Protein AF-A0AAP0P7E2-F1 (afdb_monomer_lite)

Organism: NCBI:txid461633

Radius of gyration: 32.93 Å; chains: 1; bounding box: 56×90×97 Å

Secondary structure (DSSP, 8-state):
---------SHHHHHHHHHHHHHHHHHHHHHHHHHHHHHHHHHTSS------------------------SHHHHHHHHHHHHHHHHHHHHHHT----B--SS-HHHHHHHHHHHHHHHHHTT--TTTHHHHHHTTB-HHHHHHHHHHHHHH---SSHHHHHHHHHHHHS-HHHHHHHHHHHHT----TT--HHHHHHHHHHHHGGGTT-TTS--SSHHHHHHTT-------

pLDDT: mean 76.7, std 20.67, range [28.36, 97.81]

Sequence (232 aa):
MADQPDSSGGGTKDAHQRLDEMSQLVSLHGQQLEEILRLLRAQTVLVGPVVTEEVRVQTEVVPPTPIDDMSSTHIDTSIRATAEARQAREFMRHHPEKFHGGTDLEAAEKFMRSHEKIHDVLATPAHMQPSISSALLFGEADIWWRTTVASKGKPKDWAEFKERFERKYIPPTVRNLKRTEFQNIRQRSDESMMRYMDRYLRLMEYAGGAANSTPTDRRIILCMGYSTRLVR

Structure (mmCIF, N/CA/C/O backbone):
data_AF-A0AAP0P7E2-F1
#
_entry.id   AF-A0AAP0P7E2-F1
#
loop_
_atom_site.group_PDB
_atom_site.id
_atom_site.type_symbol
_atom_site.label_atom_id
_atom_site.label_alt_id
_atom_site.label_comp_id
_atom_site.label_asym_id
_atom_site.label_entity_id
_atom_site.label_seq_id
_atom_site.pdbx_PDB_ins_code
_atom_site.Cartn_x
_atom_site.Cartn_y
_atom_site.Cartn_z
_atom_site.occupancy
_atom_site.B_iso_or_equiv
_atom_site.auth_seq_id
_atom_site.auth_comp_id
_atom_site.auth_asym_id
_atom_site.auth_atom_id
_atom_site.pdbx_PDB_model_num
ATOM 1 N N . MET A 1 1 ? -34.187 -61.616 31.757 1.00 49.50 1 MET A N 1
ATOM 2 C CA . MET A 1 1 ? -33.522 -62.721 31.041 1.00 49.50 1 MET A CA 1
ATOM 3 C C . MET A 1 1 ? -34.082 -62.717 29.632 1.00 49.50 1 MET A C 1
ATOM 5 O O . MET A 1 1 ? -35.302 -62.714 29.530 1.00 49.50 1 MET A O 1
ATOM 9 N N . ALA A 1 2 ? -33.187 -62.675 28.636 1.00 43.47 2 ALA A N 1
ATOM 10 C CA . ALA A 1 2 ? -33.419 -62.643 27.183 1.00 43.47 2 ALA A CA 1
ATOM 11 C C . ALA A 1 2 ? -34.038 -61.346 26.615 1.00 43.47 2 ALA A C 1
ATOM 13 O O . ALA A 1 2 ? -34.942 -60.781 27.217 1.00 43.47 2 ALA A O 1
ATOM 14 N N . ASP A 1 3 ? -33.682 -60.834 25.440 1.00 44.22 3 ASP A N 1
ATOM 15 C CA . ASP A 1 3 ? -32.487 -60.874 24.576 1.00 44.22 3 ASP A CA 1
ATOM 16 C C . ASP A 1 3 ? -32.837 -59.864 23.456 1.00 44.22 3 ASP A C 1
ATOM 18 O O . ASP A 1 3 ? -33.958 -59.912 22.942 1.00 44.22 3 ASP A O 1
ATOM 22 N N . GLN A 1 4 ? -31.962 -58.924 23.094 1.00 49.00 4 GLN A N 1
ATOM 23 C CA . GLN A 1 4 ? -32.115 -58.143 21.855 1.00 49.00 4 GLN A CA 1
ATOM 24 C C . GLN A 1 4 ? -31.001 -58.578 20.903 1.00 49.00 4 GLN A C 1
ATOM 26 O O . GLN A 1 4 ? -29.841 -58.506 21.306 1.00 49.00 4 GLN A O 1
ATOM 31 N N . PRO A 1 5 ? -31.296 -58.999 19.658 1.00 54.16 5 PRO A N 1
ATOM 32 C CA . PRO A 1 5 ? -30.242 -59.301 18.710 1.00 54.16 5 PRO A CA 1
ATOM 33 C C . PRO A 1 5 ? -29.676 -58.016 18.099 1.00 54.16 5 PRO A C 1
ATOM 35 O O . PRO A 1 5 ? -30.406 -57.126 17.653 1.00 54.16 5 PRO A O 1
ATOM 38 N N . ASP A 1 6 ? -28.347 -57.979 18.071 1.00 46.97 6 ASP A N 1
ATOM 39 C CA . ASP A 1 6 ? -27.494 -57.030 17.370 1.00 46.97 6 ASP A CA 1
ATOM 40 C C . ASP A 1 6 ? -27.903 -56.833 15.904 1.00 46.97 6 ASP A C 1
ATOM 42 O O . ASP A 1 6 ? -27.901 -57.764 15.097 1.00 46.97 6 ASP A O 1
ATOM 46 N N . SER A 1 7 ? -28.132 -55.575 15.526 1.00 52.91 7 SER A N 1
ATOM 47 C CA . SER A 1 7 ? -28.099 -55.116 14.136 1.00 52.91 7 SER A CA 1
ATOM 48 C C . SER A 1 7 ? -26.776 -54.386 13.887 1.00 52.91 7 SER A C 1
ATOM 50 O O . SER A 1 7 ? -26.742 -53.167 13.724 1.00 52.91 7 SER A O 1
ATOM 52 N N . SER A 1 8 ? -25.670 -55.134 13.867 1.00 53.56 8 SER A N 1
ATOM 53 C CA . SER A 1 8 ? -24.332 -54.623 13.540 1.00 53.56 8 SER A CA 1
ATOM 54 C C . SER A 1 8 ? -23.735 -55.416 12.374 1.00 53.56 8 SER A C 1
ATOM 56 O O . SER A 1 8 ? -22.933 -56.327 12.547 1.00 53.56 8 SER A O 1
ATOM 58 N N . GLY A 1 9 ? -24.189 -55.111 11.155 1.00 50.94 9 GLY A N 1
ATOM 59 C CA . GLY A 1 9 ? -23.686 -55.742 9.924 1.00 50.94 9 GLY A CA 1
ATOM 60 C C . GLY A 1 9 ? -23.560 -54.810 8.713 1.00 50.94 9 GLY A C 1
ATOM 61 O O . GLY A 1 9 ? -23.104 -55.245 7.659 1.00 50.94 9 GLY A O 1
ATOM 62 N N . GLY A 1 10 ? -23.951 -53.535 8.837 1.00 48.44 10 GLY A N 1
ATOM 63 C CA . GLY A 1 10 ? -23.989 -52.586 7.714 1.00 48.44 10 GLY A CA 1
ATOM 64 C C . GLY A 1 10 ? -22.741 -51.712 7.535 1.00 48.44 10 GLY A C 1
ATOM 65 O O . GLY A 1 10 ? -22.501 -51.227 6.438 1.00 48.44 10 GLY A O 1
ATOM 66 N N . GLY A 1 11 ? -21.925 -51.515 8.577 1.00 53.12 11 GLY A N 1
ATOM 67 C CA . GLY A 1 11 ? -20.868 -50.490 8.560 1.00 53.12 11 GLY A CA 1
ATOM 68 C C . GLY A 1 11 ? -19.573 -50.872 7.832 1.00 53.12 11 GLY A C 1
ATOM 69 O O . GLY A 1 11 ? -18.845 -50.000 7.368 1.00 53.12 11 GLY A O 1
ATOM 70 N N . THR A 1 12 ? -19.260 -52.164 7.713 1.00 56.34 12 THR A N 1
ATOM 71 C CA . THR A 1 12 ? -17.968 -52.613 7.164 1.00 56.34 12 THR A CA 1
ATOM 72 C C . THR A 1 12 ? -17.964 -52.683 5.640 1.00 56.34 12 THR A C 1
ATOM 74 O O . THR A 1 12 ? -16.975 -52.281 5.030 1.00 56.34 12 THR A O 1
ATOM 77 N N . LYS A 1 13 ? -19.066 -53.118 5.012 1.00 57.03 13 LYS A N 1
ATOM 78 C CA . LYS A 1 13 ? -19.212 -53.144 3.543 1.00 57.03 13 LYS A CA 1
ATOM 79 C C . LYS A 1 13 ? -19.136 -51.744 2.937 1.00 57.03 13 LYS A C 1
ATOM 81 O O . LYS A 1 13 ? -18.473 -51.554 1.925 1.00 57.03 13 LYS A O 1
ATOM 86 N N . ASP A 1 14 ? -19.732 -50.776 3.621 1.00 67.38 14 ASP A N 1
ATOM 87 C CA . ASP A 1 14 ? -19.759 -49.375 3.207 1.00 67.38 14 ASP A CA 1
ATOM 88 C C . ASP A 1 14 ? -18.354 -48.747 3.234 1.00 67.38 14 ASP A C 1
ATOM 90 O O . ASP A 1 14 ? -17.955 -48.026 2.325 1.00 67.38 14 ASP A O 1
ATOM 94 N N . ALA A 1 15 ? -17.539 -49.090 4.238 1.00 67.81 15 ALA A N 1
ATOM 95 C CA . ALA A 1 15 ? -16.155 -48.625 4.321 1.00 67.81 15 ALA A CA 1
ATOM 96 C C . ALA A 1 15 ? -15.250 -49.228 3.230 1.00 67.81 15 ALA A C 1
ATOM 98 O O . ALA A 1 15 ? -14.399 -48.521 2.694 1.00 67.81 15 ALA A O 1
ATOM 99 N N . HIS A 1 16 ? -15.438 -50.508 2.888 1.00 75.06 16 HIS A N 1
ATOM 100 C CA . HIS A 1 16 ? -14.657 -51.167 1.832 1.00 75.06 16 HIS A CA 1
ATOM 101 C C . HIS A 1 16 ? -15.004 -50.591 0.460 1.00 75.06 16 HIS A C 1
ATOM 103 O O . HIS A 1 16 ? -14.108 -50.254 -0.308 1.00 75.06 16 HIS A O 1
ATOM 109 N N . GLN A 1 17 ? -16.294 -50.367 0.205 1.00 79.81 17 GLN A N 1
ATOM 110 C CA . GLN A 1 17 ? -16.754 -49.745 -1.029 1.00 79.81 17 GLN A CA 1
ATOM 111 C C . GLN A 1 17 ? -16.210 -48.319 -1.198 1.00 79.81 17 GLN A C 1
ATOM 113 O O . GLN A 1 17 ? -15.732 -47.962 -2.271 1.00 79.81 17 GLN A O 1
ATOM 118 N N . ARG A 1 18 ? -16.170 -47.529 -0.120 1.00 77.44 18 ARG A N 1
ATOM 119 C CA . ARG A 1 18 ? -15.569 -46.185 -0.143 1.00 77.44 18 ARG A CA 1
ATOM 120 C C . ARG A 1 18 ? -14.060 -46.209 -0.393 1.00 77.44 18 ARG A C 1
ATOM 122 O O . ARG A 1 18 ? -13.538 -45.302 -1.036 1.00 77.44 18 ARG A O 1
ATOM 129 N N . LEU A 1 19 ? -13.351 -47.225 0.104 1.00 77.50 19 LEU A N 1
ATOM 130 C CA . LEU A 1 19 ? -11.918 -47.386 -0.148 1.00 77.50 19 LEU A CA 1
ATOM 131 C C . LEU A 1 19 ? -11.646 -47.763 -1.614 1.00 77.50 19 LEU A C 1
ATOM 133 O O . LEU A 1 19 ? -10.714 -47.228 -2.217 1.00 77.50 19 LEU A O 1
ATOM 137 N N . ASP A 1 20 ? -12.489 -48.618 -2.196 1.00 87.06 20 ASP A N 1
ATOM 138 C CA . ASP A 1 20 ? -12.426 -48.984 -3.614 1.00 87.06 20 ASP A CA 1
ATOM 139 C C . ASP A 1 20 ? -12.732 -47.783 -4.520 1.00 87.06 20 ASP A C 1
ATOM 141 O O . ASP A 1 20 ? -12.008 -47.544 -5.486 1.00 87.06 20 ASP A O 1
ATOM 145 N N . GLU A 1 21 ? -13.728 -46.962 -4.176 1.00 84.12 21 GLU A N 1
ATOM 146 C CA . GLU A 1 21 ? -14.032 -45.711 -4.887 1.00 84.12 21 GLU A CA 1
ATOM 147 C C . GLU A 1 21 ? -12.871 -44.707 -4.815 1.00 84.12 21 GLU A C 1
ATOM 149 O O . GLU A 1 21 ? -12.503 -44.097 -5.822 1.00 84.12 21 GLU A O 1
ATOM 154 N N . MET A 1 22 ? -12.234 -44.562 -3.647 1.00 76.62 22 MET A N 1
ATOM 155 C CA . MET A 1 22 ? -11.044 -43.717 -3.495 1.0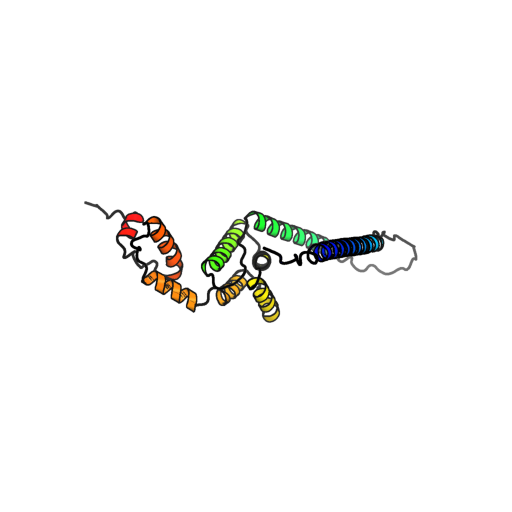0 76.62 22 MET A CA 1
ATOM 156 C C . MET A 1 22 ? -9.859 -44.247 -4.309 1.00 76.62 22 MET A C 1
ATOM 158 O O . MET A 1 22 ? -9.149 -43.462 -4.936 1.00 76.62 22 MET A O 1
ATOM 162 N N . SER A 1 23 ? -9.659 -45.565 -4.344 1.00 83.12 23 SER A N 1
ATOM 163 C CA . SER A 1 23 ? -8.617 -46.209 -5.150 1.00 83.12 23 SER A CA 1
ATOM 164 C C . SER A 1 23 ? -8.845 -45.987 -6.650 1.00 83.12 23 SER A C 1
ATOM 166 O O . SER A 1 23 ? -7.922 -45.602 -7.373 1.00 83.12 23 SER A O 1
ATOM 168 N N . GLN A 1 24 ? -10.094 -46.122 -7.113 1.00 87.06 24 GLN A N 1
ATOM 169 C CA . GLN A 1 24 ? -10.484 -45.831 -8.495 1.00 87.06 24 GLN A CA 1
ATOM 170 C C . GLN A 1 24 ? -10.264 -44.356 -8.853 1.00 87.06 24 GLN A C 1
ATOM 172 O O . GLN A 1 24 ? -9.723 -44.063 -9.919 1.00 87.06 24 GLN A O 1
ATOM 177 N N . LEU A 1 25 ? -10.605 -43.425 -7.956 1.00 86.12 25 LEU A N 1
ATOM 178 C CA . LEU A 1 25 ? -10.371 -41.992 -8.156 1.00 86.12 25 LEU A CA 1
ATOM 179 C C . LEU A 1 25 ? -8.882 -41.648 -8.232 1.00 86.12 25 LEU A C 1
ATOM 181 O O . LEU A 1 25 ? -8.484 -40.880 -9.105 1.00 86.12 25 LEU A O 1
ATOM 185 N N . VAL A 1 26 ? -8.053 -42.219 -7.356 1.00 85.88 26 VAL A N 1
ATOM 186 C CA . VAL A 1 26 ? -6.598 -42.001 -7.377 1.00 85.88 26 VAL A CA 1
ATOM 187 C C . VAL A 1 26 ? -5.985 -42.571 -8.657 1.00 85.88 26 VAL A C 1
ATOM 189 O O . VAL A 1 26 ? -5.146 -41.918 -9.276 1.00 85.88 26 VAL A O 1
ATOM 192 N N . SER A 1 27 ? -6.440 -43.747 -9.097 1.00 85.94 27 SER A N 1
ATOM 193 C CA . SER A 1 27 ? -5.999 -44.352 -10.357 1.00 85.94 27 SER A CA 1
ATOM 194 C C . SER A 1 27 ? -6.385 -43.493 -11.566 1.00 85.94 27 SER A C 1
ATOM 196 O O . SER A 1 27 ? -5.537 -43.212 -12.414 1.00 85.94 27 SER A O 1
ATOM 198 N N . LEU A 1 28 ? -7.623 -42.990 -11.600 1.00 90.94 28 LEU A N 1
ATOM 199 C CA . LEU A 1 28 ? -8.107 -42.098 -12.652 1.00 90.94 28 LEU A CA 1
ATOM 200 C C . LEU A 1 28 ? -7.305 -40.792 -12.695 1.00 90.94 28 LEU A C 1
ATOM 202 O O . LEU A 1 28 ? -6.885 -40.360 -13.767 1.00 90.94 28 LEU A O 1
ATOM 206 N N . HIS A 1 29 ? -7.042 -40.188 -11.535 1.00 86.38 29 HIS A N 1
ATOM 207 C CA . HIS A 1 29 ? -6.240 -38.967 -11.455 1.00 86.38 29 HIS A CA 1
ATOM 208 C C . HIS A 1 29 ? -4.797 -39.206 -11.920 1.00 86.38 29 HIS A C 1
ATOM 210 O O . HIS A 1 29 ? -4.223 -38.366 -12.613 1.00 86.38 29 HIS A O 1
ATOM 216 N N . GLY A 1 30 ? -4.224 -40.369 -11.592 1.00 86.56 30 GLY A N 1
ATOM 217 C CA . GLY A 1 30 ? -2.915 -40.789 -12.091 1.00 86.56 30 GLY A CA 1
ATOM 218 C C . GLY A 1 30 ? -2.887 -40.927 -13.616 1.00 86.56 30 GLY A C 1
ATOM 219 O O . GLY A 1 30 ? -1.972 -40.422 -14.261 1.00 86.56 30 GLY A O 1
ATOM 220 N N . GLN A 1 31 ? -3.923 -41.531 -14.208 1.00 89.56 31 GLN A N 1
ATOM 221 C CA . GLN A 1 31 ? -4.059 -41.647 -15.664 1.00 89.56 31 GLN A CA 1
ATOM 222 C C . GLN A 1 31 ? -4.216 -40.282 -16.348 1.00 89.56 31 GLN A C 1
ATOM 224 O O . GLN A 1 31 ? -3.609 -40.047 -17.392 1.00 89.56 31 GLN A O 1
ATOM 229 N N . GLN A 1 32 ? -4.977 -39.358 -15.752 1.00 86.12 32 GLN A N 1
ATOM 230 C CA . GLN A 1 32 ? -5.108 -37.992 -16.269 1.00 86.12 32 GLN A CA 1
ATOM 231 C C . GLN A 1 32 ? -3.774 -37.235 -16.246 1.00 86.12 32 GLN A C 1
ATOM 233 O O . GLN A 1 32 ? -3.466 -36.504 -17.188 1.00 86.12 32 GLN A O 1
ATOM 238 N N . LEU A 1 33 ? -2.962 -37.426 -15.201 1.00 82.75 33 LEU A N 1
ATOM 239 C CA . LEU A 1 33 ? -1.647 -36.798 -15.089 1.00 82.75 33 LEU A CA 1
ATOM 240 C C . LEU A 1 33 ? -0.674 -37.318 -16.157 1.00 82.75 33 LEU A C 1
ATOM 242 O O . LEU A 1 33 ? 0.011 -36.521 -16.799 1.00 82.75 33 LEU A O 1
ATOM 246 N N . GLU A 1 34 ? -0.636 -38.635 -16.377 1.00 87.44 34 GLU A N 1
ATOM 247 C CA . GLU A 1 34 ? 0.209 -39.241 -17.414 1.00 87.44 34 GLU A CA 1
ATOM 248 C C . GLU A 1 34 ? -0.189 -38.776 -18.820 1.00 87.44 34 GLU A C 1
ATOM 250 O O . GLU A 1 34 ? 0.683 -38.528 -19.652 1.00 87.44 34 GLU A O 1
ATOM 255 N N . GLU A 1 35 ? -1.481 -38.557 -19.080 1.00 87.75 35 GLU A N 1
ATOM 256 C CA . GLU A 1 35 ? -1.937 -38.054 -20.378 1.00 87.75 35 GLU A CA 1
ATOM 257 C C . GLU A 1 35 ? -1.573 -36.579 -20.595 1.00 87.75 35 GLU A C 1
ATOM 259 O O . GLU A 1 35 ? -1.099 -36.203 -21.669 1.00 87.75 35 GLU A O 1
ATOM 264 N N . ILE A 1 36 ? -1.684 -35.740 -19.559 1.00 83.62 36 ILE A N 1
ATOM 265 C CA . ILE A 1 36 ? -1.198 -34.352 -19.612 1.00 83.62 36 ILE A CA 1
ATOM 266 C C . ILE A 1 36 ? 0.312 -34.329 -19.882 1.00 83.62 36 ILE A C 1
ATOM 268 O O . ILE A 1 36 ? 0.785 -33.583 -20.743 1.00 83.62 36 ILE A O 1
ATOM 272 N N . LEU A 1 37 ? 1.081 -35.171 -19.188 1.00 81.25 37 LEU A N 1
ATOM 273 C CA . LEU A 1 37 ? 2.527 -35.265 -19.385 1.00 81.25 37 LEU A CA 1
ATOM 274 C C . LEU A 1 37 ? 2.885 -35.815 -20.774 1.00 81.25 37 LEU A C 1
ATOM 276 O O . LEU A 1 37 ? 3.852 -35.349 -21.383 1.00 81.25 37 LEU A O 1
ATOM 280 N N . ARG A 1 38 ? 2.100 -36.753 -21.317 1.00 89.00 38 ARG A N 1
ATOM 281 C CA . ARG A 1 38 ? 2.240 -37.252 -22.692 1.00 89.00 38 ARG A CA 1
ATOM 282 C C . ARG A 1 38 ? 2.012 -36.142 -23.718 1.00 89.00 38 ARG A C 1
ATOM 284 O O . ARG A 1 38 ? 2.820 -36.003 -24.637 1.00 89.00 38 ARG A O 1
ATOM 291 N N . LEU A 1 39 ? 0.962 -35.338 -23.552 1.00 83.44 39 LEU A N 1
ATOM 292 C CA . LEU A 1 39 ? 0.656 -34.208 -24.436 1.00 83.44 39 LEU A CA 1
ATOM 293 C C . LEU A 1 39 ? 1.764 -33.146 -24.401 1.00 83.44 39 LEU A C 1
ATOM 295 O O . LEU A 1 39 ? 2.202 -32.681 -25.454 1.00 83.44 39 LEU A O 1
ATOM 299 N N . LEU A 1 40 ? 2.295 -32.830 -23.216 1.00 74.00 40 LEU A N 1
ATOM 300 C CA . LEU A 1 40 ? 3.424 -31.904 -23.073 1.00 74.00 40 LEU A CA 1
ATOM 301 C C . LEU A 1 40 ? 4.695 -32.428 -23.765 1.00 74.00 40 LEU A C 1
ATOM 303 O O . LEU A 1 40 ? 5.383 -31.678 -24.462 1.00 74.00 40 LEU A O 1
ATOM 307 N N . ARG A 1 41 ? 4.986 -33.731 -23.647 1.00 77.25 41 ARG A N 1
ATOM 308 C CA . ARG A 1 41 ? 6.115 -34.364 -24.353 1.00 77.25 41 ARG A CA 1
ATOM 309 C C . ARG A 1 41 ? 5.935 -34.330 -25.874 1.00 77.25 41 ARG A C 1
ATOM 311 O O . ARG A 1 41 ? 6.896 -34.039 -26.580 1.00 77.25 41 ARG A O 1
ATOM 318 N N . ALA A 1 42 ? 4.723 -34.556 -26.385 1.00 72.25 42 ALA A N 1
ATOM 319 C CA . ALA A 1 42 ? 4.430 -34.473 -27.820 1.00 72.25 42 ALA A CA 1
ATOM 320 C C . ALA A 1 42 ? 4.596 -33.045 -28.375 1.00 72.25 42 ALA A C 1
ATOM 322 O O . ALA A 1 42 ? 5.082 -32.865 -29.491 1.00 72.25 42 ALA A O 1
ATOM 323 N N . GLN A 1 43 ? 4.281 -32.021 -27.577 1.00 62.22 43 GLN A N 1
ATOM 324 C CA . GLN A 1 43 ? 4.464 -30.619 -27.959 1.00 62.22 43 GLN A CA 1
ATOM 325 C C . GLN A 1 43 ? 5.942 -30.190 -28.008 1.00 62.22 43 GLN A C 1
ATOM 327 O O . GLN A 1 43 ? 6.283 -29.231 -28.697 1.00 62.22 43 GLN A O 1
ATOM 332 N N . THR A 1 44 ? 6.835 -30.943 -27.356 1.00 50.69 44 THR A N 1
ATOM 333 C CA . THR A 1 44 ? 8.285 -30.673 -27.352 1.00 50.69 44 THR A CA 1
ATOM 334 C C . THR A 1 44 ? 8.966 -31.087 -28.671 1.00 50.69 44 THR A C 1
ATOM 336 O O . THR A 1 44 ? 10.073 -30.647 -28.954 1.00 50.69 44 THR A O 1
ATOM 339 N N . VAL A 1 45 ? 8.309 -31.889 -29.521 1.00 54.69 45 VAL A N 1
ATOM 340 C CA . VAL A 1 45 ? 8.882 -32.371 -30.798 1.00 54.69 45 VAL A CA 1
ATOM 341 C C . VAL A 1 45 ? 8.580 -31.434 -31.982 1.00 54.69 45 VAL A C 1
ATOM 343 O O . VAL A 1 45 ? 9.277 -31.482 -32.990 1.00 54.69 45 VAL A O 1
ATOM 346 N N . LEU A 1 46 ? 7.598 -30.529 -31.868 1.00 48.19 46 LEU A N 1
ATOM 347 C CA . LEU A 1 46 ? 7.220 -29.599 -32.950 1.00 48.19 46 LEU A CA 1
ATOM 348 C C . LEU A 1 46 ? 7.951 -28.247 -32.923 1.00 48.19 46 LEU A C 1
ATOM 350 O O . LEU A 1 46 ? 7.784 -27.453 -33.845 1.00 48.19 46 LEU A O 1
ATOM 354 N N . VAL A 1 47 ? 8.791 -27.993 -31.917 1.00 50.38 47 VAL A N 1
ATOM 355 C CA . VAL A 1 47 ? 9.686 -26.824 -31.880 1.00 50.38 47 VAL A CA 1
ATOM 356 C C . VAL A 1 47 ? 11.127 -27.319 -31.997 1.00 50.38 47 VAL A C 1
ATOM 358 O O . VAL A 1 47 ? 11.900 -27.302 -31.042 1.00 50.38 47 VAL A O 1
ATOM 361 N N . GLY A 1 48 ? 11.471 -27.837 -33.178 1.00 43.81 48 GLY A N 1
ATOM 362 C CA . GLY A 1 48 ? 12.866 -28.057 -33.556 1.00 43.81 48 GLY A CA 1
ATOM 363 C C . GLY A 1 48 ? 13.614 -26.721 -33.696 1.00 43.81 48 GLY A C 1
ATOM 364 O O . GLY A 1 48 ? 12.977 -25.676 -33.856 1.00 43.81 48 GLY A O 1
ATOM 365 N N . PRO A 1 49 ? 14.957 -26.721 -33.635 1.00 42.91 49 PRO A N 1
ATOM 366 C CA . PRO A 1 49 ? 15.734 -25.516 -33.890 1.00 42.91 49 PRO A CA 1
ATOM 367 C C . PRO A 1 49 ? 15.451 -25.054 -35.322 1.00 42.91 49 PRO A C 1
ATOM 369 O O . PRO A 1 49 ? 15.553 -25.847 -36.256 1.00 42.91 49 PRO A O 1
ATOM 372 N N . VAL A 1 50 ? 15.088 -23.781 -35.500 1.00 39.41 50 VAL A N 1
ATOM 373 C CA . VAL A 1 50 ? 15.117 -23.127 -36.814 1.00 39.41 50 VAL A CA 1
ATOM 374 C C . VAL A 1 50 ? 16.566 -23.189 -37.289 1.00 39.41 50 VAL A C 1
ATOM 376 O O . VAL A 1 50 ? 17.424 -22.434 -36.837 1.00 39.41 50 VAL A O 1
ATOM 379 N N . VAL A 1 51 ? 16.845 -24.182 -38.129 1.00 36.25 51 VAL A N 1
ATOM 380 C CA . VAL A 1 51 ? 18.099 -24.320 -38.854 1.00 36.25 51 VAL A CA 1
ATOM 381 C C . VAL A 1 51 ? 18.121 -23.205 -39.891 1.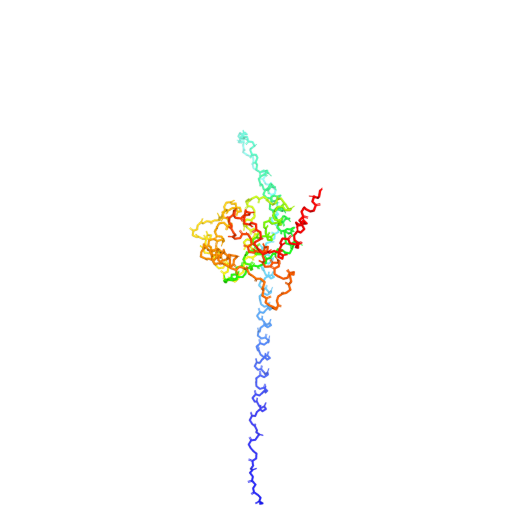00 36.25 51 VAL A C 1
ATOM 383 O O . VAL A 1 51 ? 17.211 -23.073 -40.705 1.00 36.25 51 VAL A O 1
ATOM 386 N N . THR A 1 52 ? 19.164 -22.391 -39.803 1.00 36.34 52 THR A N 1
ATOM 387 C CA . THR A 1 52 ? 19.619 -21.435 -40.808 1.00 36.34 52 THR A CA 1
ATOM 388 C C . THR A 1 52 ? 19.673 -22.088 -42.187 1.00 36.34 52 THR A C 1
ATOM 390 O O . THR A 1 52 ? 20.475 -22.995 -42.408 1.00 36.34 52 THR A O 1
ATOM 393 N N . GLU A 1 53 ? 18.840 -21.618 -43.111 1.00 34.25 53 GLU A N 1
ATOM 394 C CA . GLU A 1 53 ? 18.930 -21.971 -44.525 1.00 34.25 53 GLU A CA 1
ATOM 395 C C . GLU A 1 53 ? 19.792 -20.909 -45.228 1.00 34.25 53 GLU A C 1
ATOM 397 O O . GLU A 1 53 ? 19.344 -19.800 -45.518 1.00 34.25 53 GLU A O 1
ATOM 402 N N . GLU A 1 54 ? 21.070 -21.230 -45.439 1.00 36.19 54 GLU A N 1
ATOM 403 C CA . GLU A 1 54 ? 21.957 -20.486 -46.330 1.00 36.19 54 GLU A CA 1
ATOM 404 C C . GLU A 1 54 ? 21.851 -21.043 -47.762 1.00 36.19 54 GLU A C 1
ATOM 406 O O . GLU A 1 54 ? 22.127 -22.210 -48.025 1.00 36.19 54 GLU A O 1
ATOM 411 N N . VAL A 1 55 ? 21.525 -20.129 -48.679 1.00 28.52 55 VAL A N 1
ATOM 412 C CA . VAL A 1 55 ? 22.036 -20.015 -50.054 1.00 28.52 55 VAL A CA 1
ATOM 413 C C . VAL A 1 55 ? 21.664 -21.117 -51.061 1.00 28.52 55 VAL A C 1
ATOM 415 O O . VAL A 1 55 ? 22.366 -22.107 -51.260 1.00 28.52 55 VAL A O 1
ATOM 418 N N . ARG A 1 56 ? 20.677 -20.790 -51.909 1.00 30.53 56 ARG A N 1
ATOM 419 C CA . ARG A 1 56 ? 20.703 -21.157 -53.333 1.00 30.53 56 ARG A CA 1
ATOM 420 C C . ARG A 1 56 ? 20.764 -19.888 -54.178 1.00 30.53 56 ARG A C 1
ATOM 422 O O . ARG A 1 56 ? 19.829 -19.098 -54.215 1.00 30.53 56 ARG A O 1
ATOM 429 N N . VAL A 1 57 ? 21.898 -19.722 -54.849 1.00 31.91 57 VAL A N 1
ATOM 430 C CA . VAL A 1 57 ? 22.219 -18.629 -55.769 1.00 31.91 57 VAL A CA 1
ATOM 431 C C . VAL A 1 57 ? 21.220 -18.586 -56.929 1.00 31.91 57 VAL A C 1
ATOM 433 O O . VAL A 1 57 ? 21.148 -19.531 -57.716 1.00 31.91 57 VAL A O 1
ATOM 436 N N . GLN A 1 58 ? 20.511 -17.466 -57.069 1.00 28.36 58 GLN A N 1
ATOM 437 C CA . GLN A 1 58 ? 20.068 -16.947 -58.362 1.00 28.36 58 GLN A CA 1
ATOM 438 C C . GLN A 1 58 ? 20.405 -15.458 -58.420 1.00 28.36 58 GLN A C 1
ATOM 440 O O . GLN A 1 58 ? 19.982 -14.654 -57.596 1.00 28.36 58 GLN A O 1
ATOM 445 N N . THR A 1 59 ? 21.274 -15.145 -59.368 1.00 37.97 59 THR A N 1
ATOM 446 C CA . THR A 1 59 ? 21.781 -13.829 -59.729 1.00 37.97 59 THR A CA 1
ATOM 447 C C . THR A 1 59 ? 20.664 -12.972 -60.314 1.00 37.97 59 THR A C 1
ATOM 449 O O . THR A 1 59 ? 20.228 -13.225 -61.433 1.00 37.97 59 THR A O 1
ATOM 452 N N . GLU A 1 60 ? 20.268 -11.912 -59.612 1.00 33.03 60 GLU A N 1
ATOM 453 C CA . GLU A 1 60 ? 19.585 -10.770 -60.221 1.00 33.03 60 GLU A CA 1
ATOM 454 C C . GLU A 1 60 ? 20.156 -9.468 -59.638 1.00 33.03 60 GLU A C 1
ATOM 456 O O . GLU A 1 60 ? 20.274 -9.292 -58.426 1.00 33.03 60 GLU A O 1
ATOM 461 N N . VAL A 1 61 ? 20.628 -8.599 -60.531 1.00 41.91 61 VAL A N 1
ATOM 462 C CA . VAL A 1 61 ? 21.353 -7.360 -60.232 1.00 41.91 61 VAL A CA 1
ATOM 463 C C . VAL A 1 61 ? 20.347 -6.299 -59.776 1.00 41.91 61 VAL A C 1
ATOM 465 O O . VAL A 1 61 ? 19.649 -5.720 -60.604 1.00 41.91 61 VAL A O 1
ATOM 468 N N . VAL A 1 62 ? 20.277 -6.033 -58.469 1.00 40.16 62 VAL A N 1
ATOM 469 C CA . VAL A 1 62 ? 19.437 -4.979 -57.865 1.00 40.16 62 VAL A CA 1
ATOM 470 C C . VAL A 1 62 ? 20.354 -3.967 -57.146 1.00 40.16 62 VAL A C 1
ATOM 472 O O . VAL A 1 62 ? 21.282 -4.391 -56.455 1.00 40.16 62 VAL A O 1
ATOM 475 N N . PRO A 1 63 ? 20.180 -2.642 -57.344 1.00 38.06 63 PRO A N 1
ATOM 476 C CA . PRO A 1 63 ? 21.116 -1.612 -56.871 1.00 38.06 63 PRO A CA 1
ATOM 477 C C . PRO A 1 63 ? 21.156 -1.517 -55.333 1.00 38.06 63 PRO A C 1
ATOM 479 O O . PRO A 1 63 ? 20.155 -1.820 -54.683 1.00 38.06 63 PRO A O 1
ATOM 482 N N . PRO A 1 64 ? 22.275 -1.074 -54.722 1.00 41.28 64 PRO A N 1
ATOM 483 C CA . PRO A 1 64 ? 22.425 -1.087 -53.272 1.00 41.28 64 PRO A CA 1
ATOM 484 C C . PRO A 1 64 ? 21.555 -0.002 -52.628 1.00 41.28 64 PRO A C 1
ATOM 486 O O . PRO A 1 64 ? 21.828 1.191 -52.765 1.00 41.28 64 PRO A O 1
ATOM 489 N N . THR A 1 65 ? 20.523 -0.412 -51.893 1.00 42.84 65 THR A N 1
ATOM 490 C CA . THR A 1 65 ? 19.871 0.447 -50.898 1.00 42.84 65 THR A CA 1
ATOM 491 C C . THR A 1 65 ? 20.614 0.380 -49.555 1.00 42.84 65 THR A C 1
ATOM 493 O O . THR A 1 65 ? 21.188 -0.664 -49.238 1.00 42.84 65 THR A O 1
ATOM 496 N N . PRO A 1 66 ? 20.621 1.474 -48.766 1.00 46.78 66 PRO A N 1
ATOM 497 C CA . PRO A 1 66 ? 21.374 1.581 -47.516 1.00 46.78 66 PRO A CA 1
ATOM 498 C C . PRO A 1 66 ? 20.992 0.513 -46.485 1.00 46.78 66 PRO A C 1
ATOM 500 O O . PRO A 1 66 ? 19.819 0.197 -46.299 1.00 46.78 66 PRO A O 1
ATOM 503 N N . ILE A 1 67 ? 22.005 -0.026 -45.811 1.00 41.47 67 ILE A N 1
ATOM 504 C CA . ILE A 1 67 ? 21.880 -0.976 -44.706 1.00 41.47 67 ILE A CA 1
ATOM 505 C C . ILE A 1 67 ? 21.464 -0.186 -43.456 1.00 41.47 67 ILE A C 1
ATOM 507 O O . ILE A 1 67 ? 22.329 0.367 -42.783 1.00 41.47 67 ILE A O 1
ATOM 511 N N . ASP A 1 68 ? 20.169 -0.138 -43.141 1.00 43.41 68 ASP A N 1
ATOM 512 C CA . ASP A 1 68 ? 19.688 0.329 -41.834 1.00 43.41 68 ASP A CA 1
ATOM 513 C C . ASP A 1 68 ? 19.432 -0.866 -40.895 1.00 43.41 68 ASP A C 1
ATOM 515 O O . ASP A 1 68 ? 18.464 -1.615 -41.009 1.00 43.41 68 ASP A O 1
ATOM 519 N N . ASP A 1 69 ? 20.399 -1.058 -39.998 1.00 46.94 69 ASP A N 1
ATOM 520 C CA . ASP A 1 69 ? 20.261 -1.350 -38.566 1.00 46.94 69 ASP A CA 1
ATOM 521 C C . ASP A 1 69 ? 19.037 -2.171 -38.085 1.00 46.94 69 ASP A C 1
ATOM 523 O O . ASP A 1 69 ? 18.096 -1.656 -37.482 1.00 46.94 69 ASP A O 1
ATOM 527 N N . MET A 1 70 ? 19.072 -3.497 -38.275 1.00 45.62 70 MET A N 1
ATOM 528 C CA . MET A 1 70 ? 18.098 -4.434 -37.677 1.00 45.62 70 MET A CA 1
ATOM 529 C C . MET A 1 70 ? 18.676 -5.347 -36.582 1.00 45.62 70 MET A C 1
ATOM 531 O O . MET A 1 70 ? 17.971 -6.204 -36.054 1.00 45.62 70 MET A O 1
ATOM 535 N N . SER A 1 71 ? 19.935 -5.145 -36.178 1.00 48.91 71 SER A N 1
ATOM 536 C CA . SER A 1 71 ? 20.592 -5.968 -35.147 1.00 48.91 71 SER A CA 1
ATOM 537 C C . SER A 1 71 ? 20.572 -5.345 -33.743 1.00 48.91 71 SER A C 1
ATOM 539 O O . SER A 1 71 ? 20.837 -6.047 -32.766 1.00 48.91 71 SER A O 1
ATOM 541 N N . SER A 1 72 ? 20.256 -4.052 -33.615 1.00 46.88 72 SER A N 1
ATOM 542 C CA . SER A 1 72 ? 20.380 -3.318 -32.346 1.00 46.88 72 SER A CA 1
ATOM 543 C C . SER A 1 72 ? 19.156 -3.467 -31.419 1.00 46.88 72 SER A C 1
ATOM 545 O O . SER A 1 72 ? 19.281 -3.520 -30.195 1.00 46.88 72 SER A O 1
ATOM 547 N N . THR A 1 73 ? 17.952 -3.647 -31.975 1.00 54.53 73 THR A N 1
ATOM 548 C CA . THR A 1 73 ? 16.689 -3.618 -31.206 1.00 54.53 73 THR A CA 1
ATOM 549 C C . THR A 1 73 ? 16.384 -4.904 -30.426 1.00 54.53 73 THR A C 1
ATOM 551 O O . THR A 1 73 ? 15.803 -4.848 -29.335 1.00 54.53 73 THR A O 1
ATOM 554 N N . HIS A 1 74 ? 16.784 -6.073 -30.937 1.00 50.41 74 HIS A N 1
ATOM 555 C CA . HIS A 1 74 ? 16.528 -7.357 -30.269 1.00 50.41 74 HIS A CA 1
ATOM 556 C C . HIS A 1 74 ? 17.458 -7.579 -29.062 1.00 50.41 74 HIS A C 1
ATOM 558 O O . HIS A 1 74 ? 17.038 -8.104 -28.029 1.00 50.41 74 HIS A O 1
ATOM 564 N N . ILE A 1 75 ? 18.714 -7.129 -29.162 1.00 56.84 75 ILE A N 1
ATOM 565 C CA . ILE A 1 75 ? 19.709 -7.243 -28.087 1.00 56.84 75 ILE A CA 1
ATOM 566 C C . ILE A 1 75 ? 19.353 -6.300 -26.926 1.00 56.84 75 ILE A C 1
ATOM 568 O O . ILE A 1 75 ? 19.328 -6.741 -25.778 1.00 56.84 75 ILE A O 1
ATOM 572 N N . ASP A 1 76 ? 18.986 -5.046 -27.210 1.00 61.56 76 ASP A N 1
ATOM 573 C CA . ASP A 1 76 ? 18.611 -4.054 -26.188 1.00 61.56 76 ASP A CA 1
ATOM 574 C C . ASP A 1 76 ? 17.347 -4.460 -25.407 1.00 61.56 76 ASP A C 1
ATOM 576 O O . ASP A 1 76 ? 17.292 -4.382 -24.177 1.00 61.56 76 ASP A O 1
ATOM 580 N N . THR A 1 77 ? 16.352 -5.029 -26.098 1.00 67.00 77 THR A N 1
ATOM 581 C CA . THR A 1 77 ? 15.138 -5.550 -25.448 1.00 67.00 77 THR A CA 1
ATOM 582 C C . THR A 1 77 ? 15.449 -6.723 -24.514 1.00 67.00 77 THR A C 1
ATOM 584 O O . THR A 1 77 ? 14.924 -6.777 -23.399 1.00 67.00 77 THR A O 1
ATOM 587 N N . SER A 1 78 ? 16.333 -7.638 -24.930 1.00 69.25 78 SER A N 1
ATOM 588 C CA . SER A 1 78 ? 16.772 -8.766 -24.101 1.00 69.25 78 SER A CA 1
ATOM 589 C C . SER A 1 78 ? 17.570 -8.299 -22.878 1.00 69.25 78 SER A C 1
ATOM 591 O O . SER A 1 78 ? 17.335 -8.771 -21.765 1.00 69.25 78 SER A O 1
ATOM 593 N N . ILE A 1 79 ? 18.484 -7.337 -23.045 1.00 73.88 79 ILE A N 1
ATOM 594 C CA . ILE A 1 79 ? 19.266 -6.772 -21.936 1.00 73.88 79 ILE A CA 1
ATOM 595 C C . ILE A 1 79 ? 18.340 -6.061 -20.942 1.00 73.88 79 ILE A C 1
ATOM 597 O O . ILE A 1 79 ? 18.400 -6.348 -19.745 1.00 73.88 79 ILE A O 1
ATOM 601 N N . ARG A 1 80 ? 17.413 -5.220 -21.416 1.00 75.06 80 ARG A N 1
ATOM 602 C CA . ARG A 1 80 ? 16.434 -4.539 -20.557 1.00 75.06 80 ARG A CA 1
ATOM 603 C C . ARG A 1 80 ? 15.570 -5.526 -19.775 1.00 75.06 80 ARG A C 1
ATOM 605 O O . ARG A 1 80 ? 15.484 -5.410 -18.556 1.00 75.06 80 ARG A O 1
ATOM 612 N N . ALA A 1 81 ? 15.006 -6.540 -20.431 1.00 76.50 81 ALA A N 1
ATOM 613 C CA . ALA A 1 81 ? 14.182 -7.548 -19.760 1.00 76.50 81 ALA A CA 1
ATOM 614 C C . ALA A 1 81 ? 14.961 -8.309 -18.667 1.00 76.50 81 ALA A C 1
ATOM 616 O O . ALA A 1 81 ? 14.434 -8.580 -17.585 1.00 76.50 81 ALA A O 1
ATOM 617 N N . THR A 1 82 ? 16.243 -8.613 -18.902 1.00 80.81 82 THR A N 1
ATOM 618 C CA . THR A 1 82 ? 17.090 -9.263 -17.886 1.00 80.81 82 THR A CA 1
ATOM 619 C C . THR A 1 82 ? 17.444 -8.338 -16.716 1.00 80.81 82 THR A C 1
ATOM 621 O O . THR A 1 82 ? 17.485 -8.799 -15.569 1.00 80.81 82 THR A O 1
ATOM 624 N N . ALA A 1 83 ? 17.639 -7.040 -16.967 1.00 83.38 83 ALA A N 1
ATOM 625 C CA . ALA A 1 83 ? 17.861 -6.030 -15.932 1.00 83.38 83 ALA A CA 1
ATOM 626 C C . ALA A 1 83 ? 16.608 -5.818 -15.066 1.00 83.38 83 ALA A C 1
ATOM 628 O O . ALA A 1 83 ? 16.695 -5.818 -13.837 1.00 83.38 83 ALA A O 1
ATOM 629 N N . GLU A 1 84 ? 15.433 -5.745 -15.688 1.00 87.94 84 GLU A N 1
ATOM 630 C CA . GLU A 1 84 ? 14.147 -5.651 -14.996 1.00 87.94 84 GLU A CA 1
ATOM 631 C C . GLU A 1 84 ? 13.901 -6.874 -14.094 1.00 87.94 84 GLU A C 1
ATOM 633 O O . GLU A 1 84 ? 13.573 -6.745 -12.910 1.00 87.94 84 GLU A O 1
ATOM 638 N N . ALA A 1 85 ? 14.153 -8.079 -14.613 1.00 88.75 85 ALA A N 1
ATOM 639 C CA . ALA A 1 85 ? 14.046 -9.312 -13.838 1.00 88.75 85 ALA A CA 1
ATOM 640 C C . ALA A 1 85 ? 15.065 -9.379 -12.686 1.00 88.75 85 ALA A C 1
ATOM 642 O O . ALA A 1 85 ? 14.792 -9.975 -11.640 1.00 88.75 85 ALA A O 1
ATOM 643 N N . ARG A 1 86 ? 16.260 -8.798 -12.844 1.00 92.12 86 ARG A N 1
ATOM 644 C CA . ARG A 1 86 ? 17.232 -8.662 -11.747 1.00 92.12 86 ARG A CA 1
ATOM 645 C C . ARG A 1 86 ? 16.702 -7.718 -10.667 1.00 92.12 86 ARG A C 1
ATOM 647 O O . ARG A 1 86 ? 16.754 -8.089 -9.498 1.00 92.12 86 ARG A O 1
ATOM 654 N N . GLN A 1 87 ? 16.158 -6.564 -11.046 1.00 90.88 87 GLN A N 1
ATOM 655 C CA . GLN A 1 87 ? 15.609 -5.592 -10.100 1.00 90.88 87 GLN A CA 1
ATOM 656 C C . GLN A 1 87 ? 14.448 -6.183 -9.290 1.00 90.88 87 GLN A C 1
ATOM 658 O O . GLN A 1 87 ? 14.423 -6.068 -8.067 1.00 90.88 87 GLN A O 1
ATOM 663 N N . ALA A 1 88 ? 13.518 -6.876 -9.954 1.00 92.88 88 ALA A N 1
ATOM 664 C CA . ALA A 1 88 ? 12.404 -7.544 -9.286 1.00 92.88 88 ALA A CA 1
ATOM 665 C C . ALA A 1 88 ? 12.884 -8.643 -8.322 1.00 92.88 88 ALA A C 1
ATOM 667 O O . ALA A 1 88 ? 12.385 -8.749 -7.204 1.00 92.88 88 ALA A O 1
ATOM 668 N N . ARG A 1 89 ? 13.889 -9.439 -8.716 1.00 94.31 89 ARG A N 1
ATOM 669 C CA . ARG A 1 89 ? 14.487 -10.448 -7.827 1.00 94.31 89 ARG A CA 1
ATOM 670 C C . ARG A 1 89 ? 15.134 -9.817 -6.602 1.00 94.31 89 ARG A C 1
ATOM 672 O O . ARG A 1 89 ? 14.931 -10.323 -5.504 1.00 94.31 89 ARG A O 1
ATOM 679 N N . GLU A 1 90 ? 15.876 -8.728 -6.779 1.00 95.19 90 GLU A N 1
ATOM 680 C CA . GLU A 1 90 ? 16.508 -8.034 -5.658 1.00 95.19 90 GLU A CA 1
ATOM 681 C C . GLU A 1 90 ? 15.457 -7.462 -4.705 1.00 95.19 90 GLU A C 1
ATOM 683 O O . GLU A 1 90 ? 15.544 -7.683 -3.503 1.00 95.19 90 GLU A O 1
ATOM 688 N N . PHE A 1 91 ? 14.394 -6.854 -5.240 1.00 95.88 91 PHE A N 1
ATOM 689 C CA . PHE A 1 91 ? 13.259 -6.388 -4.444 1.00 95.88 91 PHE A CA 1
ATOM 690 C C . PHE A 1 91 ? 12.677 -7.505 -3.568 1.00 95.88 91 PHE A C 1
ATOM 692 O O . PHE A 1 91 ? 12.483 -7.320 -2.369 1.00 95.88 91 PHE A O 1
ATOM 699 N N . MET A 1 92 ? 12.484 -8.700 -4.131 1.00 95.88 92 MET A N 1
ATOM 700 C CA . MET A 1 92 ? 11.957 -9.851 -3.391 1.00 95.88 92 MET A CA 1
ATOM 701 C C . MET A 1 92 ? 12.902 -10.368 -2.294 1.00 95.88 92 MET A C 1
ATOM 703 O O . MET A 1 92 ? 12.419 -10.909 -1.298 1.00 95.88 92 MET A O 1
ATOM 707 N N . ARG A 1 93 ? 14.226 -10.177 -2.417 1.00 96.19 93 ARG A N 1
ATOM 708 C CA . ARG A 1 93 ? 15.201 -10.559 -1.372 1.00 96.19 93 ARG A CA 1
ATOM 709 C C . ARG A 1 93 ? 15.054 -9.740 -0.091 1.00 96.19 93 ARG A C 1
ATOM 711 O O . ARG A 1 93 ? 15.463 -10.209 0.964 1.00 96.19 93 ARG A O 1
ATOM 718 N N . HIS A 1 94 ? 14.440 -8.560 -0.160 1.00 95.88 94 HIS A N 1
ATOM 719 C CA . HIS A 1 94 ? 14.141 -7.739 1.016 1.00 95.88 94 HIS A CA 1
ATOM 720 C C . HIS A 1 94 ? 12.867 -8.162 1.758 1.00 95.88 94 HIS A C 1
ATOM 722 O O . HIS A 1 94 ? 12.497 -7.507 2.728 1.00 95.88 94 HIS A O 1
ATOM 728 N N . HIS A 1 95 ? 12.214 -9.250 1.332 1.00 93.56 95 HIS A N 1
ATOM 729 C CA . HIS A 1 95 ? 10.969 -9.749 1.920 1.00 93.56 95 HIS A CA 1
ATOM 730 C C . HIS A 1 95 ? 9.896 -8.654 2.031 1.00 93.56 95 HIS A C 1
ATOM 732 O O . HIS A 1 95 ? 9.438 -8.342 3.133 1.00 93.56 95 HIS A O 1
ATOM 738 N N . PRO A 1 96 ? 9.503 -8.053 0.894 1.00 95.50 96 PRO A N 1
ATOM 739 C CA . PRO A 1 96 ? 8.481 -7.021 0.880 1.00 95.50 96 PRO A CA 1
ATOM 740 C C . PRO A 1 96 ? 7.168 -7.560 1.450 1.00 95.50 96 PRO A C 1
ATOM 742 O O . PRO A 1 96 ? 6.843 -8.749 1.341 1.00 95.50 96 PRO A O 1
ATOM 745 N N . GLU A 1 97 ? 6.417 -6.665 2.078 1.00 97.62 97 GLU A N 1
ATOM 746 C CA . GLU A 1 97 ? 5.140 -7.009 2.691 1.00 97.62 97 GLU A CA 1
ATOM 747 C C . GLU A 1 97 ? 4.124 -7.410 1.618 1.00 97.62 97 GLU A C 1
ATOM 749 O O . GLU A 1 97 ? 4.103 -6.885 0.510 1.00 97.62 97 GLU A O 1
ATOM 754 N N . LYS A 1 98 ? 3.248 -8.355 1.947 1.00 96.56 98 LYS A N 1
ATOM 755 C CA . LYS A 1 98 ? 2.160 -8.779 1.059 1.00 96.56 98 LYS A CA 1
ATOM 756 C C . LYS A 1 98 ? 0.859 -8.189 1.560 1.00 96.56 98 LYS A C 1
ATOM 758 O O . LYS A 1 98 ? 0.629 -8.166 2.768 1.00 96.56 98 LYS A O 1
ATOM 763 N N . PHE A 1 99 ? -0.027 -7.800 0.652 1.00 97.81 99 PHE A N 1
ATOM 764 C CA . PHE A 1 99 ? -1.312 -7.230 1.039 1.00 97.81 99 PHE A CA 1
ATOM 765 C C . PHE A 1 99 ? -2.477 -7.950 0.368 1.00 97.81 99 PHE A C 1
ATOM 767 O O . PHE A 1 99 ? -2.547 -8.037 -0.853 1.00 97.81 99 PHE A O 1
ATOM 774 N N . HIS A 1 100 ? -3.401 -8.471 1.177 1.00 96.69 100 HIS A N 1
ATOM 775 C CA . HIS A 1 100 ? -4.524 -9.288 0.703 1.00 96.69 100 HIS A CA 1
ATOM 776 C C . HIS A 1 100 ? -5.829 -8.489 0.515 1.00 96.69 100 HIS A C 1
ATOM 778 O O . HIS A 1 100 ? -6.831 -9.038 0.054 1.00 96.69 100 HIS A O 1
ATOM 784 N N . GLY A 1 101 ? -5.826 -7.196 0.858 1.00 93.62 101 GLY A N 1
ATOM 785 C CA . GLY A 1 101 ? -7.023 -6.355 0.905 1.00 93.62 101 GLY A CA 1
ATOM 786 C C . GLY A 1 101 ? -7.662 -6.299 2.294 1.00 93.62 101 GLY A C 1
ATOM 787 O O . GLY A 1 101 ? -7.004 -6.570 3.298 1.00 93.62 101 GLY A O 1
ATOM 788 N N . GLY A 1 102 ? -8.944 -5.931 2.349 1.00 90.38 102 GLY A N 1
ATOM 789 C CA . GLY A 1 102 ? -9.685 -5.734 3.595 1.00 90.38 102 GLY A CA 1
ATOM 790 C C . GLY A 1 102 ? -9.600 -4.318 4.177 1.00 90.38 102 GLY A C 1
ATOM 791 O O . GLY A 1 102 ? -9.213 -3.358 3.511 1.00 90.38 102 GLY A O 1
ATOM 792 N N . THR A 1 103 ? -10.016 -4.195 5.440 1.00 85.81 103 THR A N 1
ATOM 793 C CA . THR A 1 103 ? -10.138 -2.921 6.174 1.00 85.81 103 THR A CA 1
ATOM 794 C C . THR A 1 103 ? -9.017 -2.687 7.188 1.00 85.81 103 THR A C 1
ATOM 796 O O . THR A 1 103 ? -9.094 -1.738 7.969 1.00 85.81 103 THR A O 1
ATOM 799 N N . ASP A 1 104 ? -8.004 -3.557 7.223 1.00 87.94 104 ASP A N 1
ATOM 800 C CA . ASP A 1 104 ? -6.859 -3.391 8.115 1.00 87.94 104 ASP A CA 1
ATOM 801 C C . ASP A 1 104 ? -5.938 -2.282 7.596 1.00 87.94 104 ASP A C 1
ATOM 803 O O . ASP A 1 104 ? -5.123 -2.469 6.687 1.00 87.94 104 ASP A O 1
ATOM 807 N N . LEU A 1 105 ? -6.095 -1.105 8.199 1.00 87.88 105 LEU A N 1
ATOM 808 C CA . LEU A 1 105 ? -5.279 0.056 7.893 1.00 87.88 105 LEU A CA 1
ATOM 809 C C . LEU A 1 105 ? -3.797 -0.192 8.197 1.00 87.88 105 LEU A C 1
ATOM 811 O O . LEU A 1 105 ? -2.946 0.248 7.429 1.00 87.88 105 LEU A O 1
ATOM 815 N N . GLU A 1 106 ? -3.474 -0.890 9.288 1.00 86.50 106 GLU A N 1
ATOM 816 C CA . GLU A 1 106 ? -2.081 -1.082 9.693 1.00 86.50 106 GLU A CA 1
ATOM 817 C C . GLU A 1 106 ? -1.347 -1.952 8.672 1.00 86.50 106 GLU A C 1
ATOM 819 O O . GLU A 1 106 ? -0.242 -1.608 8.254 1.00 86.50 106 GLU A O 1
ATOM 824 N N . ALA A 1 107 ? -1.991 -3.021 8.193 1.00 92.00 107 ALA A N 1
ATOM 825 C CA . ALA A 1 107 ? -1.457 -3.836 7.107 1.00 92.00 107 ALA A CA 1
ATOM 826 C C . ALA A 1 107 ? -1.273 -3.029 5.810 1.00 92.00 107 ALA A C 1
ATOM 828 O O . ALA A 1 107 ? -0.238 -3.158 5.153 1.00 92.00 107 ALA A O 1
ATOM 829 N N . ALA A 1 108 ? -2.235 -2.171 5.455 1.00 93.88 108 ALA A N 1
ATOM 830 C CA . ALA A 1 108 ? -2.157 -1.341 4.252 1.00 93.88 108 ALA A CA 1
ATOM 831 C C . ALA A 1 108 ? -1.020 -0.300 4.328 1.00 93.88 108 ALA A C 1
ATOM 833 O O . ALA A 1 108 ? -0.263 -0.127 3.372 1.00 93.88 108 ALA A O 1
ATOM 834 N N . GLU A 1 109 ? -0.849 0.367 5.470 1.00 91.25 109 GLU A N 1
ATOM 835 C CA . GLU A 1 109 ? 0.270 1.289 5.688 1.00 91.25 109 GLU A CA 1
ATOM 836 C C . GLU A 1 109 ? 1.615 0.564 5.719 1.00 91.25 109 GLU A C 1
ATOM 838 O O . GLU A 1 109 ? 2.600 1.049 5.164 1.00 91.25 109 GLU A O 1
ATOM 843 N N . LYS A 1 110 ? 1.679 -0.593 6.389 1.00 93.19 110 LYS A N 1
ATOM 844 C CA . LYS A 1 110 ? 2.899 -1.396 6.485 1.00 93.19 110 LYS A CA 1
ATOM 845 C C . LYS A 1 110 ? 3.353 -1.845 5.098 1.00 93.19 110 LYS A C 1
ATOM 847 O O . LYS A 1 110 ? 4.542 -1.745 4.797 1.00 93.19 110 LYS A O 1
ATOM 852 N N . PHE A 1 111 ? 2.408 -2.253 4.248 1.00 96.81 111 PHE A N 1
ATOM 853 C CA . PHE A 1 111 ? 2.648 -2.531 2.836 1.00 96.81 111 PHE A CA 1
ATOM 854 C C . PHE A 1 111 ? 3.274 -1.324 2.127 1.00 96.81 111 PHE A C 1
ATOM 856 O O . PHE A 1 111 ? 4.383 -1.430 1.606 1.00 96.81 111 PHE A O 1
ATOM 863 N N . MET A 1 112 ? 2.626 -0.156 2.195 1.00 95.56 112 MET A N 1
ATOM 864 C CA . MET A 1 112 ? 3.123 1.058 1.539 1.00 95.56 112 MET A CA 1
ATOM 865 C C . MET A 1 112 ? 4.515 1.471 2.031 1.00 95.56 112 MET A C 1
ATOM 867 O O . MET A 1 112 ? 5.425 1.626 1.220 1.00 95.56 112 MET A O 1
ATOM 871 N N . ARG A 1 113 ? 4.716 1.586 3.350 1.00 93.75 113 ARG A N 1
ATOM 872 C CA . ARG A 1 113 ? 5.999 2.006 3.941 1.00 93.75 113 ARG A CA 1
ATOM 873 C C . ARG A 1 113 ? 7.137 1.040 3.609 1.00 93.75 113 ARG A C 1
ATOM 875 O O . ARG A 1 113 ? 8.251 1.481 3.333 1.00 93.75 113 ARG A O 1
ATOM 882 N N . SER A 1 114 ? 6.871 -0.268 3.635 1.00 96.38 114 SER A N 1
ATOM 883 C CA . SER A 1 114 ? 7.868 -1.286 3.284 1.00 96.38 114 SER A CA 1
ATOM 884 C C . SER A 1 114 ? 8.298 -1.152 1.823 1.00 96.38 114 SER A C 1
ATOM 886 O O . SER A 1 114 ? 9.491 -1.077 1.530 1.00 96.38 114 SER A O 1
ATOM 888 N N . HIS A 1 115 ? 7.336 -1.022 0.910 1.00 97.19 115 HIS A N 1
ATOM 889 C CA . HIS A 1 115 ? 7.613 -0.909 -0.519 1.00 97.19 115 HIS A CA 1
ATOM 890 C C . HIS A 1 115 ? 8.345 0.385 -0.880 1.00 97.19 115 HIS A C 1
ATOM 892 O O . HIS A 1 115 ? 9.304 0.334 -1.647 1.00 97.19 115 HIS A O 1
ATOM 898 N N . GLU A 1 116 ? 7.962 1.521 -0.289 1.00 96.12 116 GLU A N 1
ATOM 899 C CA . GLU A 1 116 ? 8.668 2.796 -0.478 1.00 96.12 116 GLU A CA 1
ATOM 900 C C . GLU A 1 116 ? 10.125 2.701 -0.050 1.00 96.12 116 GLU A C 1
ATOM 902 O O . GLU A 1 116 ? 11.023 3.055 -0.811 1.00 96.12 116 GLU A O 1
ATOM 907 N N . LYS A 1 117 ? 10.363 2.145 1.140 1.00 96.38 117 LYS A N 1
ATOM 908 C CA . LYS A 1 117 ? 11.712 1.976 1.670 1.00 96.38 117 LYS A CA 1
ATOM 909 C C . LYS A 1 117 ? 12.566 1.072 0.783 1.00 96.38 117 LYS A C 1
ATOM 911 O O . LYS A 1 117 ? 13.728 1.380 0.546 1.00 96.38 117 LYS A O 1
ATOM 916 N N . ILE A 1 118 ? 12.021 -0.046 0.305 1.00 96.81 118 ILE A N 1
ATOM 917 C CA . ILE A 1 118 ? 12.779 -0.974 -0.545 1.00 96.81 118 ILE A CA 1
ATOM 918 C C . ILE A 1 118 ? 13.035 -0.350 -1.923 1.00 96.81 118 ILE A C 1
ATOM 920 O O . ILE A 1 118 ? 14.142 -0.469 -2.447 1.00 96.81 118 ILE A O 1
ATOM 924 N N . HIS A 1 119 ? 12.053 0.343 -2.508 1.00 96.31 119 HIS A N 1
ATOM 925 C CA . HIS A 1 119 ? 12.245 1.038 -3.780 1.00 96.31 119 HIS A CA 1
ATOM 926 C C . HIS A 1 119 ? 13.324 2.117 -3.702 1.00 96.31 119 HIS A C 1
ATOM 928 O O . HIS A 1 119 ? 14.119 2.211 -4.639 1.00 96.31 119 HIS A O 1
ATOM 934 N N . ASP A 1 120 ? 13.373 2.861 -2.595 1.00 95.44 120 ASP A N 1
ATOM 935 C CA . ASP A 1 120 ? 14.399 3.864 -2.306 1.00 95.44 120 ASP A CA 1
ATOM 936 C C . ASP A 1 120 ? 15.789 3.226 -2.154 1.00 95.44 120 ASP A C 1
ATOM 938 O O . ASP A 1 120 ? 16.714 3.563 -2.891 1.00 95.44 120 ASP A O 1
ATOM 942 N N . VAL A 1 121 ? 15.916 2.203 -1.298 1.00 96.00 121 VAL A N 1
ATOM 943 C CA . VAL A 1 121 ? 17.181 1.475 -1.071 1.00 96.00 121 VAL A CA 1
ATOM 944 C C . VAL A 1 121 ? 17.739 0.867 -2.359 1.00 96.00 121 VAL A C 1
ATOM 946 O O . VAL A 1 121 ? 18.949 0.880 -2.577 1.00 96.00 121 VAL A O 1
ATOM 949 N N . LEU A 1 122 ? 16.871 0.329 -3.215 1.00 94.62 122 LEU A N 1
ATOM 950 C CA . LEU A 1 122 ? 17.273 -0.309 -4.467 1.00 94.62 122 LEU A CA 1
ATOM 951 C C . LEU A 1 122 ? 17.337 0.650 -5.660 1.00 94.62 122 LEU A C 1
ATOM 953 O O . LEU A 1 122 ? 17.582 0.180 -6.773 1.00 94.62 122 LEU A O 1
ATOM 957 N N . ALA A 1 123 ? 17.066 1.946 -5.460 1.00 93.62 123 ALA A N 1
ATOM 958 C CA . ALA A 1 123 ? 16.963 2.952 -6.519 1.00 93.62 123 ALA A CA 1
ATOM 959 C C . A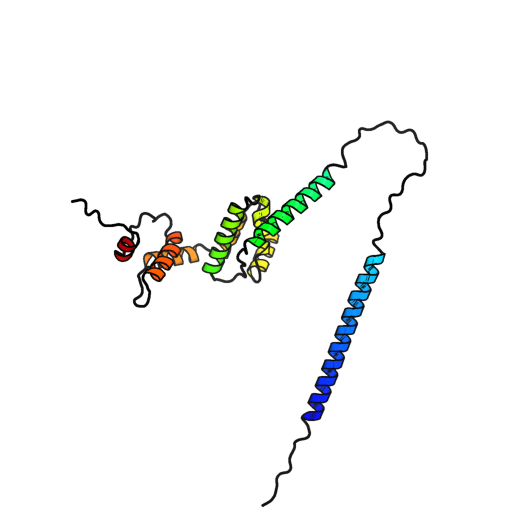LA A 1 123 ? 16.137 2.450 -7.723 1.00 93.62 123 ALA A C 1
ATOM 961 O O . ALA A 1 123 ? 16.543 2.543 -8.883 1.00 93.62 123 ALA A O 1
ATOM 962 N N . THR A 1 124 ? 14.980 1.841 -7.439 1.00 94.00 124 THR A N 1
ATOM 963 C CA . THR A 1 124 ? 14.173 1.176 -8.471 1.00 94.00 124 THR A CA 1
ATOM 964 C C . THR A 1 124 ? 13.654 2.205 -9.482 1.00 94.00 124 THR A C 1
ATOM 966 O O . THR A 1 124 ? 13.073 3.205 -9.058 1.00 94.00 124 THR A O 1
ATOM 969 N N . PRO A 1 125 ? 13.770 1.977 -10.804 1.00 92.25 125 PRO A N 1
ATOM 970 C CA . PRO A 1 125 ? 13.251 2.909 -11.802 1.00 92.25 125 PRO A CA 1
ATOM 971 C C . PRO A 1 125 ? 11.749 3.168 -11.627 1.00 92.25 125 PRO A C 1
ATOM 973 O O . PRO A 1 125 ? 10.973 2.224 -11.484 1.00 92.25 125 PRO A O 1
ATOM 976 N N . ALA A 1 126 ? 11.324 4.434 -11.688 1.00 91.75 126 ALA A N 1
ATOM 977 C CA . ALA A 1 126 ? 9.948 4.846 -11.378 1.00 91.75 126 ALA A CA 1
ATOM 978 C C . ALA A 1 126 ? 8.868 4.078 -12.168 1.00 91.75 126 ALA A C 1
ATOM 980 O O . ALA A 1 126 ? 7.838 3.719 -11.604 1.00 91.75 126 ALA A O 1
ATOM 981 N N . HIS A 1 127 ? 9.127 3.763 -13.441 1.00 89.44 127 HIS A N 1
ATOM 982 C CA . HIS A 1 127 ? 8.200 3.017 -14.301 1.00 89.44 127 HIS A CA 1
ATOM 983 C C . HIS A 1 127 ? 8.029 1.541 -13.885 1.00 89.44 127 HIS A C 1
ATOM 985 O O . HIS A 1 127 ? 7.016 0.921 -14.203 1.00 89.44 127 HIS A O 1
ATOM 991 N N . MET A 1 128 ? 9.002 0.968 -13.169 1.00 93.56 128 MET A N 1
ATOM 992 C CA . MET A 1 128 ? 8.955 -0.415 -12.689 1.00 93.56 128 MET A CA 1
ATOM 993 C C . MET A 1 128 ? 8.258 -0.559 -11.337 1.00 93.56 128 MET A C 1
ATOM 995 O O . MET A 1 128 ? 7.668 -1.608 -11.065 1.00 93.56 128 MET A O 1
ATOM 999 N N . GLN A 1 129 ? 8.342 0.468 -10.484 1.00 95.50 129 GLN A N 1
ATOM 1000 C CA . GLN A 1 129 ? 7.887 0.397 -9.091 1.00 95.50 129 GLN A CA 1
ATOM 1001 C C . GLN A 1 129 ? 6.430 -0.084 -8.962 1.00 95.50 129 GLN A C 1
ATOM 1003 O O . GLN A 1 129 ? 6.188 -1.035 -8.210 1.00 95.50 129 GLN A O 1
ATOM 1008 N N . PRO A 1 130 ? 5.458 0.441 -9.742 1.00 96.31 130 PRO A N 1
ATOM 1009 C CA . PRO A 1 130 ? 4.079 -0.028 -9.650 1.00 96.31 130 PRO A CA 1
ATOM 1010 C C . PRO A 1 130 ? 3.909 -1.492 -10.051 1.00 96.31 130 PRO A C 1
ATOM 1012 O O . PRO A 1 130 ? 3.118 -2.213 -9.444 1.00 96.31 130 PRO A O 1
ATOM 1015 N N . SER A 1 131 ? 4.648 -1.952 -11.065 1.00 95.12 131 SER A N 1
ATOM 1016 C CA . SER A 1 131 ? 4.552 -3.333 -11.540 1.00 95.12 131 SER A CA 1
ATOM 1017 C C . SER A 1 131 ? 5.088 -4.309 -10.496 1.00 95.12 131 SER A C 1
ATOM 1019 O O . SER A 1 131 ? 4.419 -5.290 -10.187 1.00 95.12 131 SER A O 1
ATOM 1021 N N . ILE A 1 132 ? 6.256 -4.015 -9.916 1.00 95.62 132 ILE A N 1
ATOM 1022 C CA . ILE A 1 132 ? 6.865 -4.844 -8.867 1.00 95.62 132 ILE A CA 1
ATOM 1023 C C . ILE A 1 132 ? 5.960 -4.892 -7.630 1.00 95.62 132 ILE A C 1
ATOM 1025 O O . ILE A 1 132 ? 5.675 -5.967 -7.111 1.00 95.62 132 ILE A O 1
ATOM 1029 N N . SER A 1 133 ? 5.459 -3.740 -7.186 1.00 97.25 133 SER A N 1
ATOM 1030 C CA . SER A 1 133 ? 4.622 -3.663 -5.988 1.00 97.25 133 SER A CA 1
ATOM 1031 C C . SER A 1 133 ? 3.249 -4.297 -6.166 1.00 97.25 133 SER A C 1
ATOM 1033 O O . SER A 1 133 ? 2.770 -4.990 -5.272 1.00 97.25 133 SER A O 1
ATOM 1035 N N . SER A 1 134 ? 2.614 -4.104 -7.324 1.00 96.69 134 SER A N 1
ATOM 1036 C CA . SER A 1 134 ? 1.298 -4.692 -7.583 1.00 96.69 134 SER A CA 1
AT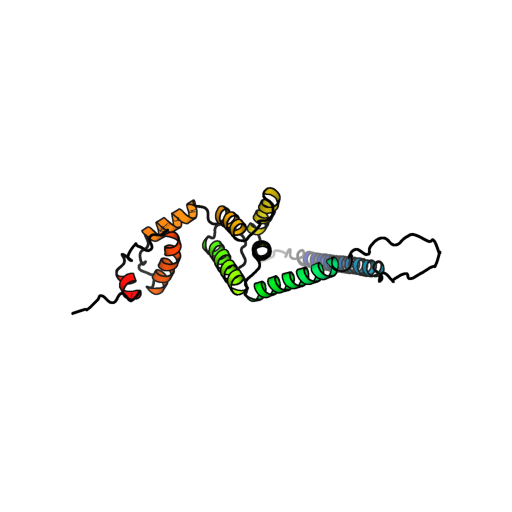OM 1037 C C . SER A 1 134 ? 1.305 -6.218 -7.653 1.00 96.69 134 SER A C 1
ATOM 1039 O O . SER A 1 134 ? 0.291 -6.829 -7.336 1.00 96.69 134 SER A O 1
ATOM 1041 N N . ALA A 1 135 ? 2.443 -6.838 -7.982 1.00 96.06 135 ALA A N 1
ATOM 1042 C CA . ALA A 1 135 ? 2.600 -8.292 -7.955 1.00 96.06 135 ALA A CA 1
ATOM 1043 C C . ALA A 1 135 ? 2.504 -8.895 -6.537 1.00 96.06 135 ALA A C 1
ATOM 1045 O O . ALA A 1 135 ? 2.402 -10.111 -6.392 1.00 96.06 135 ALA A O 1
ATOM 1046 N N . LEU A 1 136 ? 2.550 -8.056 -5.496 1.00 97.50 136 LEU A N 1
ATOM 1047 C CA . LEU A 1 136 ? 2.431 -8.449 -4.088 1.00 97.50 136 LEU A CA 1
ATOM 1048 C C . LEU A 1 136 ? 1.070 -8.091 -3.477 1.00 97.50 136 LEU A C 1
ATOM 1050 O O . LEU A 1 136 ? 0.869 -8.231 -2.265 1.00 97.50 136 LEU A O 1
ATOM 1054 N N . LEU A 1 137 ? 0.132 -7.660 -4.320 1.00 97.50 137 LEU A N 1
ATOM 1055 C CA . LEU A 1 137 ? -1.282 -7.630 -3.989 1.00 97.50 137 LEU A CA 1
ATOM 1056 C C . LEU A 1 137 ? -1.860 -9.027 -4.218 1.00 97.50 137 LEU A C 1
ATOM 1058 O O . LEU A 1 137 ? -1.602 -9.667 -5.232 1.00 97.50 137 LEU A O 1
ATOM 1062 N N . PHE A 1 138 ? -2.650 -9.497 -3.265 1.00 96.06 138 PHE A N 1
ATOM 1063 C CA . PHE A 1 138 ? -3.298 -10.804 -3.290 1.00 96.06 138 PHE A CA 1
ATOM 1064 C C . PHE A 1 138 ? -4.772 -10.655 -2.906 1.00 96.06 138 PHE A C 1
ATOM 1066 O O . PHE A 1 138 ? -5.206 -9.590 -2.464 1.00 96.06 138 PHE A O 1
ATOM 1073 N N . GLY A 1 139 ? -5.555 -11.724 -3.064 1.00 96.50 139 GLY A N 1
ATOM 1074 C CA . GLY A 1 139 ? -6.947 -11.762 -2.607 1.00 96.50 139 GLY A CA 1
ATOM 1075 C C . GLY A 1 139 ? -7.806 -10.632 -3.188 1.00 96.50 139 GLY A C 1
ATOM 1076 O O . GLY A 1 139 ? -7.819 -10.410 -4.399 1.00 96.50 139 GLY A O 1
ATOM 1077 N N . GLU A 1 140 ? -8.517 -9.906 -2.320 1.00 96.94 140 GLU A N 1
ATOM 1078 C CA . GLU A 1 140 ? -9.370 -8.777 -2.721 1.00 96.94 140 GLU A CA 1
ATOM 1079 C C . GLU A 1 140 ? -8.550 -7.662 -3.385 1.00 96.94 140 GLU A C 1
ATOM 1081 O O . GLU A 1 140 ? -9.008 -7.044 -4.349 1.00 96.94 140 GLU A O 1
ATOM 1086 N N . ALA A 1 141 ? -7.331 -7.412 -2.896 1.00 97.31 141 ALA A N 1
ATOM 1087 C CA . ALA A 1 141 ? -6.496 -6.336 -3.415 1.00 97.31 141 ALA A CA 1
ATOM 1088 C C . ALA A 1 141 ? -6.035 -6.570 -4.851 1.00 97.31 141 ALA A C 1
ATOM 1090 O O . ALA A 1 141 ? -6.058 -5.635 -5.651 1.00 97.31 141 ALA A O 1
ATOM 1091 N N . ASP A 1 142 ? -5.694 -7.806 -5.206 1.00 97.38 142 ASP A N 1
ATOM 1092 C CA . ASP A 1 142 ? -5.360 -8.152 -6.589 1.00 97.38 142 ASP A CA 1
ATOM 1093 C C . ASP A 1 142 ? -6.565 -7.968 -7.529 1.00 97.38 142 ASP A C 1
ATOM 1095 O O . ASP A 1 142 ? -6.458 -7.340 -8.585 1.00 97.38 142 ASP A O 1
ATOM 1099 N N . ILE A 1 143 ? -7.746 -8.452 -7.126 1.00 97.19 143 ILE A N 1
ATOM 1100 C CA . ILE A 1 143 ? -8.980 -8.323 -7.919 1.00 97.19 143 ILE A CA 1
ATOM 1101 C C . ILE A 1 143 ? -9.306 -6.842 -8.163 1.00 97.19 143 ILE A C 1
ATOM 1103 O O . ILE A 1 143 ? -9.581 -6.423 -9.296 1.00 97.19 143 ILE A O 1
ATOM 1107 N N . TRP A 1 144 ? -9.242 -6.029 -7.106 1.00 97.12 144 TRP A N 1
ATOM 1108 C CA . TRP A 1 144 ? -9.445 -4.586 -7.201 1.00 97.12 144 TRP A CA 1
ATOM 1109 C C . TRP A 1 144 ? -8.404 -3.921 -8.109 1.00 97.12 144 TRP A C 1
ATOM 1111 O O . TRP A 1 144 ? -8.761 -3.077 -8.941 1.00 97.12 144 TRP A O 1
ATOM 1121 N N . TRP A 1 145 ? -7.130 -4.295 -7.978 1.00 97.62 145 TRP A N 1
ATOM 1122 C CA . TRP A 1 145 ? -6.055 -3.699 -8.757 1.00 97.62 145 TRP A CA 1
ATOM 1123 C C . TRP A 1 145 ? -6.201 -4.000 -10.247 1.00 97.62 145 TRP A C 1
ATOM 1125 O O . TRP A 1 145 ? -6.175 -3.073 -11.059 1.00 97.62 145 TRP A O 1
ATOM 1135 N N . ARG A 1 146 ? -6.469 -5.260 -10.612 1.00 97.00 146 ARG A N 1
ATOM 1136 C CA . ARG A 1 146 ? -6.735 -5.663 -12.003 1.00 97.00 146 ARG A CA 1
ATOM 1137 C C . ARG A 1 146 ? -7.897 -4.879 -12.612 1.00 97.00 146 ARG A C 1
ATOM 1139 O O . ARG A 1 146 ? -7.769 -4.352 -13.716 1.00 97.00 146 ARG A O 1
ATOM 1146 N N . THR A 1 147 ? -8.990 -4.712 -11.867 1.00 97.00 147 THR A N 1
ATOM 1147 C CA . THR A 1 147 ? -10.158 -3.924 -12.306 1.00 97.00 147 THR A CA 1
ATOM 1148 C C . THR A 1 147 ? -9.819 -2.437 -12.476 1.00 97.00 147 THR A C 1
ATOM 1150 O O . THR A 1 147 ? -10.252 -1.776 -13.425 1.00 97.00 147 THR A O 1
ATOM 1153 N N . THR A 1 148 ? -9.001 -1.890 -11.576 1.00 96.12 148 THR A N 1
ATOM 1154 C CA . THR A 1 148 ? -8.556 -0.491 -11.632 1.00 96.12 148 THR A CA 1
ATOM 1155 C C . THR A 1 148 ? -7.634 -0.243 -12.823 1.00 96.12 148 THR A C 1
ATOM 1157 O O . THR A 1 148 ? -7.778 0.769 -13.503 1.00 96.12 148 THR A O 1
ATOM 1160 N N . VAL A 1 149 ? -6.718 -1.167 -13.118 1.00 96.00 149 VAL A N 1
ATOM 1161 C CA . VAL A 1 149 ? -5.830 -1.080 -14.286 1.00 96.00 149 VAL A CA 1
ATOM 1162 C C . VAL A 1 149 ? -6.610 -1.236 -15.590 1.00 96.00 149 VAL A C 1
ATOM 1164 O O . VAL A 1 149 ? -6.351 -0.493 -16.532 1.00 96.00 149 VAL A O 1
ATOM 1167 N N . ALA A 1 150 ? -7.598 -2.134 -15.647 1.00 96.19 150 ALA A N 1
ATOM 1168 C CA . ALA A 1 150 ? -8.449 -2.295 -16.827 1.00 96.19 150 ALA A CA 1
ATOM 1169 C C . ALA A 1 150 ? -9.265 -1.029 -17.147 1.00 96.19 150 ALA A C 1
ATOM 1171 O O . ALA A 1 150 ? -9.461 -0.699 -18.311 1.00 96.19 150 ALA A O 1
ATOM 1172 N N . SER A 1 151 ? -9.715 -0.301 -16.120 1.00 96.19 151 SER A N 1
ATOM 1173 C CA . SER A 1 151 ? -10.543 0.903 -16.287 1.00 96.19 151 SER A CA 1
ATOM 1174 C C . SER A 1 151 ? -9.748 2.203 -16.432 1.00 96.19 151 SER A C 1
ATOM 1176 O O . SER A 1 151 ? -10.180 3.103 -17.145 1.00 96.19 151 SER A O 1
ATOM 1178 N N . LYS A 1 152 ? -8.605 2.336 -15.749 1.00 94.75 152 LYS A N 1
ATOM 1179 C CA . LYS A 1 152 ? -7.821 3.586 -15.670 1.00 94.75 152 LYS A CA 1
ATOM 1180 C C . LYS A 1 152 ? -6.423 3.479 -16.280 1.00 94.75 152 LYS A C 1
ATOM 1182 O O . LYS A 1 152 ? -5.624 4.403 -16.132 1.00 94.75 152 LYS A O 1
ATOM 1187 N N . GLY A 1 153 ? -6.090 2.345 -16.890 1.00 95.00 153 GLY A N 1
ATOM 1188 C CA . GLY A 1 153 ? -4.743 2.043 -17.368 1.00 95.00 153 GLY A CA 1
ATOM 1189 C C . GLY A 1 153 ? -3.747 1.757 -16.240 1.00 95.00 153 GLY A C 1
ATOM 1190 O O . GLY A 1 153 ? -4.045 1.908 -15.048 1.00 95.00 153 GLY A O 1
ATOM 1191 N N . LYS A 1 154 ? -2.538 1.332 -16.622 1.00 93.81 154 LYS A N 1
ATOM 1192 C CA . LYS A 1 154 ? -1.420 1.152 -15.686 1.00 93.81 154 LYS A CA 1
ATOM 1193 C C . LYS A 1 154 ? -0.952 2.521 -15.166 1.00 93.81 154 LYS A C 1
ATOM 1195 O O . LYS A 1 154 ? -0.897 3.458 -15.962 1.00 93.81 154 LYS A O 1
ATOM 1200 N N . PRO A 1 155 ? -0.623 2.647 -13.870 1.00 94.69 155 PRO A N 1
ATOM 1201 C CA . PRO A 1 155 ? -0.027 3.872 -13.343 1.00 94.69 155 PRO A CA 1
ATOM 1202 C C . PRO A 1 155 ? 1.328 4.145 -14.009 1.00 94.69 155 PRO A C 1
ATOM 1204 O O . PRO A 1 155 ? 2.075 3.208 -14.300 1.00 94.69 155 PRO A O 1
ATOM 1207 N N . LYS A 1 156 ? 1.635 5.422 -14.245 1.00 91.44 156 LYS A N 1
ATOM 1208 C CA . LYS A 1 156 ? 2.879 5.858 -14.904 1.00 91.44 156 LYS A CA 1
ATOM 1209 C C . LYS A 1 156 ? 4.092 5.764 -13.985 1.00 91.44 156 LYS A C 1
ATOM 1211 O O . LYS A 1 156 ? 5.196 5.470 -14.436 1.00 91.44 156 LYS A O 1
ATOM 1216 N N . ASP A 1 157 ? 3.870 6.025 -12.706 1.00 93.75 157 ASP A N 1
ATOM 1217 C CA . ASP A 1 157 ? 4.891 6.066 -11.675 1.00 93.75 157 ASP A CA 1
ATOM 1218 C C . ASP A 1 157 ? 4.325 5.600 -10.327 1.00 93.75 157 ASP A C 1
ATOM 1220 O O . ASP A 1 157 ? 3.159 5.207 -10.188 1.00 93.75 157 ASP A O 1
ATOM 1224 N N . TRP A 1 158 ? 5.191 5.618 -9.319 1.00 95.56 158 TRP A N 1
ATOM 1225 C CA . TRP A 1 158 ? 4.845 5.249 -7.956 1.00 95.56 158 TRP A CA 1
ATOM 1226 C C . TRP A 1 158 ? 3.837 6.182 -7.293 1.00 95.56 158 TRP A C 1
ATOM 1228 O O . TRP A 1 158 ? 2.991 5.714 -6.532 1.00 95.56 158 TRP A O 1
ATOM 1238 N N . ALA A 1 159 ? 3.892 7.482 -7.585 1.00 95.44 159 ALA A N 1
ATOM 1239 C CA . ALA A 1 159 ? 2.995 8.456 -6.978 1.00 95.44 159 ALA A CA 1
ATOM 1240 C C . ALA A 1 159 ? 1.541 8.168 -7.374 1.00 95.44 159 ALA A C 1
ATOM 1242 O O . ALA A 1 159 ? 0.657 8.138 -6.517 1.00 95.44 159 ALA A O 1
ATOM 1243 N N . GLU A 1 160 ? 1.304 7.848 -8.646 1.00 95.88 160 GLU A N 1
ATOM 1244 C CA . GLU A 1 160 ? -0.021 7.464 -9.128 1.00 95.88 160 GLU A CA 1
ATOM 1245 C C . GLU A 1 160 ? -0.488 6.116 -8.548 1.00 95.88 160 GLU A C 1
ATOM 1247 O O . GLU A 1 160 ? -1.664 5.955 -8.200 1.00 95.88 160 GLU A O 1
ATOM 1252 N N . PHE A 1 161 ? 0.414 5.136 -8.406 1.00 96.69 161 PHE A N 1
ATOM 1253 C CA . PHE A 1 161 ? 0.101 3.877 -7.718 1.00 96.69 161 PHE A CA 1
ATOM 1254 C C . PHE A 1 161 ? -0.344 4.134 -6.272 1.00 96.69 161 PHE A C 1
ATOM 1256 O O . PHE A 1 161 ? -1.421 3.684 -5.867 1.00 96.69 161 PHE A O 1
ATOM 1263 N N . LYS A 1 162 ? 0.454 4.907 -5.525 1.00 95.56 162 LYS A N 1
ATOM 1264 C CA . LYS A 1 162 ? 0.204 5.282 -4.131 1.00 95.56 162 LYS A CA 1
ATOM 1265 C C . LYS A 1 162 ? -1.125 6.002 -3.973 1.00 95.56 162 LYS A C 1
ATOM 1267 O O . LYS A 1 162 ? -1.928 5.608 -3.135 1.00 95.56 162 LYS A O 1
ATOM 1272 N N . GLU A 1 163 ? -1.408 6.992 -4.814 1.00 94.88 163 GLU A N 1
ATOM 1273 C CA . GLU A 1 163 ? -2.671 7.731 -4.767 1.00 94.88 163 GLU A CA 1
ATOM 1274 C C . GLU A 1 163 ? -3.879 6.797 -4.954 1.00 94.88 163 GLU A C 1
ATOM 1276 O O . GLU A 1 163 ? -4.852 6.843 -4.193 1.00 94.88 163 GLU A O 1
ATOM 1281 N N . ARG A 1 164 ? -3.819 5.902 -5.950 1.00 96.25 164 ARG A N 1
ATOM 1282 C CA . ARG A 1 164 ? -4.892 4.932 -6.215 1.00 96.25 164 ARG A CA 1
ATOM 1283 C C . ARG A 1 164 ? -5.077 3.966 -5.042 1.00 96.25 164 ARG A C 1
ATOM 1285 O O . ARG A 1 164 ? -6.226 3.700 -4.679 1.00 96.25 164 ARG A O 1
ATOM 1292 N N . PHE A 1 165 ? -3.982 3.465 -4.471 1.00 95.94 165 PHE A N 1
ATOM 1293 C CA . PHE A 1 165 ? -3.981 2.550 -3.328 1.00 95.94 165 PHE A CA 1
ATOM 1294 C C . PHE A 1 165 ? -4.553 3.214 -2.076 1.00 95.94 165 PHE A C 1
ATOM 1296 O O . PHE A 1 165 ? -5.515 2.720 -1.487 1.00 95.94 165 PHE A O 1
ATOM 1303 N N . GLU A 1 166 ? -4.024 4.379 -1.711 1.00 92.69 166 GLU A N 1
ATOM 1304 C CA . GLU A 1 166 ? -4.473 5.131 -0.550 1.00 92.69 166 GLU A CA 1
ATOM 1305 C C . GLU A 1 166 ? -5.940 5.541 -0.667 1.00 92.69 166 GLU A C 1
ATOM 1307 O O . GLU A 1 166 ? -6.674 5.463 0.312 1.00 92.69 166 GLU A O 1
ATOM 1312 N N . ARG A 1 167 ? -6.421 5.930 -1.852 1.00 93.56 167 ARG A N 1
ATOM 1313 C CA . ARG A 1 167 ? -7.841 6.266 -2.027 1.00 93.56 167 ARG A CA 1
ATOM 1314 C C . ARG A 1 167 ? -8.762 5.077 -1.727 1.00 93.56 167 ARG A C 1
ATOM 1316 O O . ARG A 1 167 ? -9.875 5.287 -1.252 1.00 93.56 167 ARG A O 1
ATOM 1323 N N . LYS A 1 168 ? -8.327 3.847 -2.024 1.00 94.06 168 LYS A N 1
ATOM 1324 C CA . LYS A 1 168 ? -9.108 2.621 -1.793 1.00 94.06 168 LYS A CA 1
ATOM 1325 C C . LYS A 1 168 ? -9.000 2.131 -0.347 1.00 94.06 168 LYS A C 1
ATOM 1327 O O . LYS A 1 168 ? -10.032 1.818 0.239 1.00 94.06 168 LYS A O 1
ATOM 1332 N N . TYR A 1 169 ? -7.789 2.050 0.205 1.00 93.38 169 TYR A N 1
ATOM 1333 C CA . TYR A 1 169 ? -7.529 1.390 1.494 1.00 93.38 169 TYR A CA 1
ATOM 1334 C C . TYR A 1 169 ? -7.296 2.356 2.661 1.00 93.38 169 TYR A C 1
ATOM 1336 O O . TYR A 1 169 ? -7.508 1.986 3.811 1.00 93.38 169 TYR A O 1
ATOM 1344 N N . ILE A 1 170 ? -6.927 3.609 2.381 1.00 89.38 170 ILE A N 1
ATOM 1345 C CA . ILE A 1 170 ? -6.673 4.665 3.377 1.00 89.38 170 ILE A CA 1
ATOM 1346 C C . ILE A 1 170 ? -7.531 5.911 3.057 1.00 89.38 170 ILE A C 1
ATOM 1348 O O . ILE A 1 170 ? -7.010 7.019 2.830 1.00 89.38 170 ILE A O 1
ATOM 1352 N N . PRO A 1 171 ? -8.871 5.762 2.981 1.00 89.19 171 PRO A N 1
ATOM 1353 C CA . PRO A 1 171 ? -9.742 6.867 2.613 1.00 89.19 171 PRO A CA 1
ATOM 1354 C C . PRO A 1 171 ? -9.698 7.983 3.673 1.00 89.19 171 PRO A C 1
ATOM 1356 O O . PRO A 1 171 ? -9.378 7.726 4.840 1.00 89.19 171 PRO A O 1
ATOM 1359 N N . PRO A 1 172 ? -10.071 9.226 3.315 1.00 86.88 172 PRO A N 1
ATOM 1360 C CA . PRO A 1 172 ? -10.057 10.364 4.238 1.00 86.88 172 PRO A CA 1
ATOM 1361 C C . PRO A 1 172 ? -10.785 10.101 5.560 1.00 86.88 172 PRO A C 1
ATOM 1363 O O . PRO A 1 172 ? -10.314 10.524 6.610 1.00 86.88 172 PRO A O 1
ATOM 1366 N N . THR A 1 173 ? -11.887 9.347 5.537 1.00 87.25 173 THR A N 1
ATOM 1367 C CA . THR A 1 173 ? -12.637 8.950 6.738 1.00 87.25 173 THR A CA 1
ATOM 1368 C C . THR A 1 173 ? -11.775 8.175 7.734 1.00 87.25 173 THR A C 1
ATOM 1370 O O . THR A 1 173 ? -11.811 8.457 8.929 1.00 87.25 173 THR A O 1
ATOM 1373 N N . VAL A 1 174 ? -10.954 7.240 7.251 1.00 86.88 174 VAL A N 1
ATOM 1374 C CA . VAL A 1 174 ? -10.051 6.440 8.090 1.00 86.88 174 VAL A CA 1
ATOM 1375 C C . VAL A 1 174 ? -8.915 7.308 8.635 1.00 86.88 174 VAL A C 1
ATOM 1377 O O . VAL A 1 174 ? -8.616 7.245 9.827 1.00 86.88 174 VAL A O 1
ATOM 1380 N N . ARG A 1 175 ? -8.348 8.203 7.813 1.00 84.69 175 ARG A N 1
ATOM 1381 C CA . ARG A 1 175 ? -7.345 9.181 8.283 1.00 84.69 175 ARG A CA 1
ATOM 1382 C C . ARG A 1 175 ? -7.914 10.109 9.355 1.00 84.69 175 ARG A C 1
ATOM 1384 O O . ARG A 1 175 ? -7.243 10.407 10.339 1.00 84.69 175 ARG A O 1
ATOM 1391 N N . ASN A 1 176 ? -9.157 10.557 9.182 1.00 86.88 176 ASN A N 1
ATOM 1392 C CA . ASN A 1 176 ? -9.852 11.398 10.154 1.00 86.88 176 ASN A CA 1
ATOM 1393 C C . ASN A 1 176 ? -10.077 10.650 11.470 1.00 86.88 176 ASN A C 1
ATOM 1395 O O . ASN A 1 176 ? -9.804 11.215 12.525 1.00 86.88 176 ASN A O 1
ATOM 1399 N N . LEU A 1 177 ? -10.480 9.377 11.413 1.00 87.75 177 LEU A N 1
ATOM 1400 C CA . LEU A 1 177 ? -10.609 8.534 12.600 1.00 87.75 177 LEU A CA 1
ATOM 1401 C C . LEU A 1 177 ? -9.276 8.417 13.352 1.00 87.75 177 LEU A C 1
ATOM 1403 O O . LEU A 1 177 ? -9.247 8.606 14.566 1.00 87.75 177 LEU A O 1
ATOM 1407 N N . LYS A 1 178 ? -8.164 8.187 12.641 1.00 86.50 178 LYS A N 1
ATOM 1408 C CA . LYS A 1 178 ? -6.822 8.141 13.245 1.00 86.50 178 LYS A CA 1
ATOM 1409 C C . LYS A 1 178 ? -6.388 9.471 13.851 1.00 86.50 178 LYS A C 1
ATOM 1411 O O . LYS A 1 178 ? -5.808 9.488 14.933 1.00 86.50 178 LYS A O 1
ATOM 1416 N N . ARG A 1 179 ? -6.741 10.595 13.227 1.00 86.25 179 ARG A N 1
ATOM 1417 C CA . ARG A 1 179 ? -6.516 11.924 13.812 1.00 86.25 179 ARG A CA 1
ATOM 1418 C C . ARG A 1 179 ? -7.305 12.123 15.105 1.00 86.25 179 ARG A C 1
ATOM 1420 O O . ARG A 1 179 ? -6.753 12.625 16.078 1.00 86.25 179 ARG A O 1
ATOM 1427 N N . THR A 1 180 ? -8.572 11.717 15.139 1.00 86.56 180 THR A N 1
ATOM 1428 C CA . THR A 1 180 ? -9.386 11.766 16.362 1.00 86.56 180 THR A CA 1
ATOM 1429 C C . THR A 1 180 ? -8.833 10.830 17.440 1.00 86.56 180 THR A C 1
ATOM 1431 O O . THR A 1 180 ? -8.828 11.193 18.616 1.00 86.56 180 THR A O 1
ATOM 1434 N N . GLU A 1 181 ? -8.320 9.655 17.062 1.00 88.38 181 GLU A N 1
ATOM 1435 C CA . GLU A 1 181 ? -7.631 8.738 17.978 1.00 88.38 181 GLU A CA 1
ATOM 1436 C C . GLU A 1 181 ? -6.387 9.398 18.594 1.00 88.38 181 GLU A C 1
ATOM 1438 O O . GLU A 1 181 ? -6.199 9.333 19.808 1.00 88.38 181 GLU A O 1
ATOM 1443 N N . PHE A 1 182 ? -5.586 10.102 17.785 1.00 85.81 182 PHE A N 1
ATOM 1444 C CA . PHE A 1 182 ? -4.428 10.864 18.256 1.00 85.81 182 PHE A CA 1
ATOM 1445 C C . PHE A 1 182 ? -4.818 11.995 19.217 1.00 85.81 182 PHE A C 1
ATOM 1447 O O . PHE A 1 182 ? -4.221 12.138 20.279 1.00 85.81 182 PHE A O 1
ATOM 1454 N N . GLN A 1 183 ? -5.848 12.779 18.888 1.00 85.19 183 GLN A N 1
ATOM 1455 C CA . GLN A 1 183 ? -6.317 13.889 19.733 1.00 85.19 183 GLN A CA 1
ATOM 1456 C C . GLN A 1 183 ? -6.767 13.431 21.124 1.00 85.19 183 GLN A C 1
ATOM 1458 O O . GLN A 1 183 ? -6.624 14.165 22.099 1.00 85.19 183 GLN A O 1
ATOM 1463 N N . ASN A 1 184 ? -7.299 12.213 21.217 1.00 85.19 184 ASN A N 1
ATOM 1464 C CA . ASN A 1 184 ? -7.775 11.622 22.465 1.00 85.19 184 ASN A CA 1
ATOM 1465 C C . ASN A 1 184 ? -6.769 10.637 23.072 1.00 85.19 184 ASN A C 1
ATOM 1467 O O . ASN A 1 184 ? -7.122 9.866 23.971 1.00 85.19 184 ASN A O 1
ATOM 1471 N N . ILE A 1 185 ? -5.523 10.626 22.588 1.00 86.25 185 ILE A N 1
ATOM 1472 C CA . ILE A 1 185 ? -4.538 9.658 23.039 1.00 86.25 185 ILE A CA 1
ATOM 1473 C C . ILE A 1 185 ? -4.183 9.906 24.509 1.00 86.25 185 ILE A C 1
ATOM 1475 O O . ILE A 1 185 ? -3.846 11.011 24.930 1.00 86.25 185 ILE A O 1
ATOM 1479 N N . ARG A 1 186 ? -4.296 8.849 25.313 1.00 86.06 186 ARG A N 1
ATOM 1480 C CA . ARG A 1 186 ? -3.890 8.803 26.720 1.00 86.06 186 ARG A CA 1
ATOM 1481 C C . ARG A 1 186 ? -3.337 7.422 27.023 1.00 86.06 186 ARG A C 1
ATOM 1483 O O . ARG A 1 186 ? -3.817 6.441 26.442 1.00 86.06 186 ARG A O 1
ATOM 1490 N N . GLN A 1 187 ? -2.360 7.346 27.922 1.00 86.62 187 GLN A N 1
ATOM 1491 C CA . GLN A 1 187 ? -1.863 6.067 28.422 1.00 86.62 187 GLN A CA 1
ATOM 1492 C C . GLN A 1 187 ? -3.001 5.331 29.138 1.00 86.62 187 GLN A C 1
ATOM 1494 O O . GLN A 1 187 ? -3.644 5.900 30.026 1.00 86.62 187 GLN A O 1
ATOM 1499 N N . ARG A 1 188 ? -3.262 4.077 28.755 1.00 89.44 188 ARG A N 1
ATOM 1500 C CA . ARG A 1 188 ? -4.246 3.233 29.453 1.00 89.44 188 ARG A CA 1
ATOM 1501 C C . ARG A 1 188 ? -3.668 2.733 30.779 1.00 89.44 188 ARG A C 1
ATOM 1503 O O . ARG A 1 188 ? -2.453 2.645 30.935 1.00 89.44 188 ARG A O 1
ATOM 1510 N N . SER A 1 189 ? -4.524 2.407 31.744 1.00 88.62 189 SER A N 1
ATOM 1511 C CA . SER A 1 189 ? -4.094 1.956 33.080 1.00 88.62 189 SER A CA 1
ATOM 1512 C C . SER A 1 189 ? -3.283 0.656 33.059 1.00 88.62 189 SER A C 1
ATOM 1514 O O . SER A 1 189 ? -2.456 0.440 33.937 1.00 88.62 189 SER A O 1
ATOM 1516 N N . ASP A 1 190 ? -3.516 -0.191 32.060 1.00 93.25 190 ASP A N 1
ATOM 1517 C C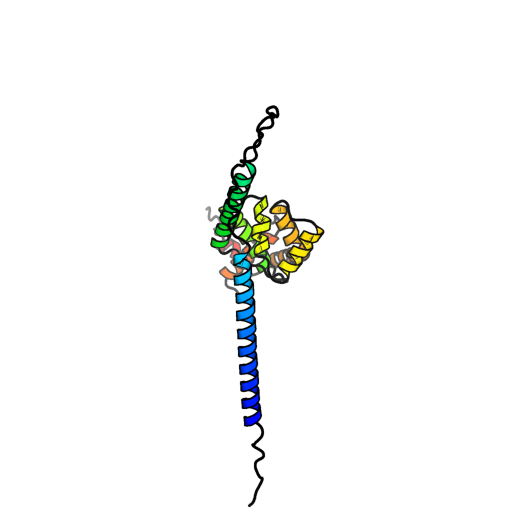A . ASP A 1 190 ? -2.879 -1.489 31.823 1.00 93.25 190 ASP A CA 1
ATOM 1518 C C . ASP A 1 190 ? -1.750 -1.436 30.769 1.00 93.25 190 ASP A C 1
ATOM 1520 O O . ASP A 1 190 ? -1.143 -2.457 30.447 1.00 93.25 190 ASP A O 1
ATOM 1524 N N . GLU A 1 191 ? -1.438 -0.255 30.225 1.00 89.75 191 GLU A N 1
ATOM 1525 C CA . GLU A 1 191 ? -0.467 -0.073 29.142 1.00 89.75 191 GLU A CA 1
ATOM 1526 C C . GLU A 1 191 ? 0.887 0.417 29.679 1.00 89.75 191 GLU A C 1
ATOM 1528 O O . GLU A 1 191 ? 0.983 1.432 30.376 1.00 89.75 191 GLU A O 1
ATOM 1533 N N . SER A 1 192 ? 1.972 -0.276 29.317 1.00 89.19 192 SER A N 1
ATOM 1534 C CA . SER A 1 192 ? 3.324 0.184 29.648 1.00 89.19 192 SER A CA 1
ATOM 1535 C C . SER A 1 192 ? 3.663 1.479 28.905 1.00 89.19 192 SER A C 1
ATOM 1537 O O . SER A 1 192 ? 3.178 1.722 27.799 1.00 89.19 192 SER A O 1
ATOM 1539 N N . MET A 1 193 ? 4.559 2.291 29.477 1.00 83.62 193 MET A N 1
ATOM 1540 C CA . MET A 1 193 ? 5.007 3.534 28.835 1.00 83.62 193 MET A CA 1
ATOM 1541 C C . MET A 1 193 ? 5.513 3.291 27.407 1.00 83.62 193 MET A C 1
ATOM 1543 O O . MET A 1 193 ? 5.198 4.050 26.502 1.00 83.62 193 MET A O 1
ATOM 1547 N N . MET A 1 194 ? 6.266 2.211 27.189 1.00 86.62 194 MET A N 1
ATOM 1548 C CA . MET A 1 194 ? 6.821 1.884 25.876 1.00 86.62 194 MET A CA 1
ATOM 1549 C C . MET A 1 194 ? 5.731 1.570 24.842 1.00 86.62 194 MET A C 1
ATOM 1551 O O . MET A 1 194 ? 5.823 2.035 23.710 1.00 86.62 194 MET A O 1
ATOM 1555 N N . ARG A 1 195 ? 4.673 0.838 25.225 1.00 87.88 195 ARG A N 1
ATOM 1556 C CA . ARG A 1 195 ? 3.538 0.561 24.32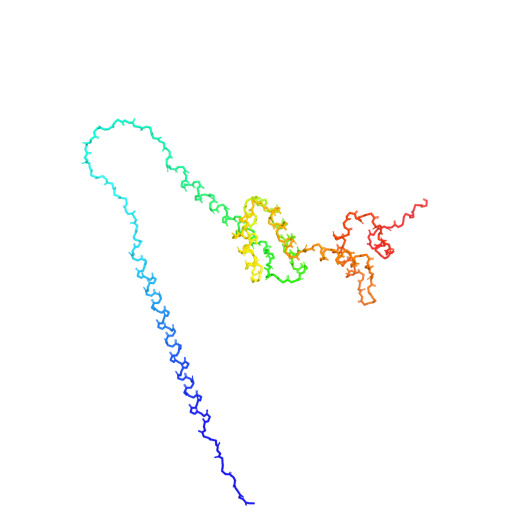5 1.00 87.88 195 ARG A CA 1
ATOM 1557 C C . ARG A 1 195 ? 2.735 1.821 24.021 1.00 87.88 195 ARG A C 1
ATOM 1559 O O . ARG A 1 195 ? 2.365 2.044 22.873 1.00 87.88 195 ARG A O 1
ATOM 1566 N N . TYR A 1 196 ? 2.543 2.668 25.029 1.00 87.50 196 TYR A N 1
ATOM 1567 C CA . TYR A 1 196 ? 1.913 3.968 24.840 1.00 87.50 196 TYR A CA 1
ATOM 1568 C C . TYR A 1 196 ? 2.705 4.853 23.871 1.00 87.50 196 TYR A C 1
ATOM 1570 O O . TYR A 1 196 ? 2.117 5.448 22.972 1.00 87.50 196 TYR A O 1
ATOM 1578 N N . MET A 1 197 ? 4.032 4.891 24.008 1.00 84.62 197 MET A N 1
ATOM 1579 C CA . MET A 1 197 ? 4.914 5.628 23.101 1.00 84.62 197 MET A CA 1
ATOM 1580 C C . MET A 1 197 ? 4.860 5.112 21.671 1.00 84.62 197 MET A C 1
ATOM 1582 O O . MET A 1 197 ? 4.747 5.913 20.751 1.00 84.62 197 MET A O 1
ATOM 1586 N N . ASP A 1 198 ? 4.899 3.795 21.477 1.00 87.06 198 ASP A N 1
ATOM 1587 C CA . ASP A 1 198 ? 4.752 3.191 20.150 1.00 87.06 198 ASP A CA 1
ATOM 1588 C C . ASP A 1 198 ? 3.417 3.605 19.508 1.00 87.06 198 ASP A C 1
ATOM 1590 O O . ASP A 1 198 ? 3.384 4.090 18.377 1.00 87.06 198 ASP A O 1
ATOM 1594 N N . ARG A 1 199 ? 2.311 3.541 20.262 1.00 87.88 199 ARG A N 1
ATOM 1595 C CA . ARG A 1 199 ? 0.999 4.005 19.787 1.00 87.88 199 ARG A CA 1
ATOM 1596 C C . ARG A 1 199 ? 0.978 5.507 19.488 1.00 87.88 199 ARG A C 1
ATOM 1598 O O . ARG A 1 199 ? 0.391 5.912 18.487 1.00 87.88 199 ARG A O 1
ATOM 1605 N N . TYR A 1 200 ? 1.621 6.326 20.320 1.00 85.88 200 TYR A N 1
ATOM 1606 C CA . TYR A 1 200 ? 1.742 7.769 20.107 1.00 85.88 200 TYR A CA 1
ATOM 1607 C C . TYR A 1 200 ? 2.489 8.087 18.811 1.00 85.88 200 TYR A C 1
ATOM 1609 O O . TYR A 1 200 ? 1.974 8.833 17.981 1.00 85.88 200 TYR A O 1
ATOM 1617 N N . LEU A 1 201 ? 3.659 7.476 18.606 1.00 85.12 201 LEU A N 1
ATOM 1618 C CA . LEU A 1 201 ? 4.482 7.676 17.413 1.00 85.12 201 LEU A CA 1
ATOM 1619 C C . LEU A 1 201 ? 3.793 7.179 16.139 1.00 85.12 201 LEU A C 1
ATOM 1621 O O . LEU A 1 201 ? 3.917 7.802 15.096 1.00 85.12 201 LEU A O 1
ATOM 1625 N N . ARG A 1 202 ? 3.020 6.095 16.199 1.00 84.75 202 ARG A N 1
ATOM 1626 C CA . ARG A 1 202 ? 2.233 5.642 15.040 1.00 84.75 202 ARG A CA 1
ATOM 1627 C C . ARG A 1 202 ? 1.132 6.634 14.671 1.00 84.75 202 ARG A C 1
ATOM 1629 O O . ARG A 1 202 ? 0.911 6.924 13.502 1.00 84.75 202 ARG A O 1
ATOM 1636 N N . LEU A 1 203 ? 0.430 7.165 15.670 1.00 86.00 203 LEU A N 1
ATOM 1637 C CA . LEU A 1 203 ? -0.688 8.083 15.452 1.00 86.00 203 LEU A CA 1
ATOM 1638 C C . LEU A 1 203 ? -0.241 9.514 15.108 1.00 86.00 203 LEU A C 1
ATOM 1640 O O . LEU A 1 203 ? -1.014 10.252 14.496 1.00 86.00 203 LEU A O 1
ATOM 1644 N N . MET A 1 204 ? 0.995 9.906 15.442 1.00 84.06 204 MET A N 1
ATOM 1645 C CA . MET A 1 204 ? 1.521 11.244 15.138 1.00 84.06 204 MET A CA 1
ATOM 1646 C C . MET A 1 204 ? 1.564 11.535 13.629 1.00 84.06 204 MET A C 1
ATOM 1648 O O . MET A 1 204 ? 1.401 12.684 13.224 1.00 84.06 204 MET A O 1
ATOM 1652 N N . GLU A 1 205 ? 1.728 10.504 12.791 1.00 81.19 205 GLU A N 1
ATOM 1653 C CA . GLU A 1 205 ? 1.725 10.618 11.325 1.00 81.19 205 GLU A CA 1
ATOM 1654 C C . GLU A 1 205 ? 0.396 11.212 10.813 1.00 81.19 205 GLU A C 1
ATOM 1656 O O . GLU A 1 205 ? 0.356 11.982 9.853 1.00 81.19 205 GLU A O 1
ATOM 1661 N N . TYR A 1 206 ? -0.699 10.945 11.530 1.00 80.31 206 TYR A N 1
ATOM 1662 C CA . TYR A 1 206 ? -2.053 11.392 11.200 1.00 80.31 206 TYR A CA 1
ATOM 1663 C C . TYR A 1 206 ? -2.417 12.776 11.745 1.00 80.31 206 TYR A C 1
ATOM 1665 O O . TYR A 1 206 ? -3.447 13.351 11.366 1.00 80.31 206 TYR A O 1
ATOM 1673 N N . ALA A 1 207 ? -1.567 13.338 12.606 1.00 71.81 207 ALA A N 1
ATOM 1674 C CA . ALA A 1 207 ? -1.796 14.624 13.251 1.00 71.81 207 ALA A CA 1
ATOM 1675 C C . ALA A 1 207 ? -1.728 15.810 12.273 1.00 71.81 207 ALA A C 1
ATOM 1677 O O . ALA A 1 207 ? -2.212 16.884 12.612 1.00 71.81 207 ALA A O 1
ATOM 1678 N N . GLY A 1 208 ? -1.194 15.609 11.057 1.00 63.66 208 GLY A N 1
ATOM 1679 C CA . GLY A 1 208 ? -1.216 16.575 9.955 1.00 63.66 208 GLY A CA 1
ATOM 1680 C C . GLY A 1 208 ? -0.576 17.910 10.323 1.00 63.66 208 GLY A C 1
ATOM 1681 O O . GLY A 1 208 ? -1.276 18.831 10.724 1.00 63.66 208 GLY A O 1
ATOM 1682 N N . GLY A 1 209 ? 0.750 18.028 10.218 1.00 54.50 209 GLY A N 1
ATOM 1683 C CA . GLY A 1 209 ? 1.463 19.291 10.467 1.00 54.50 209 GLY A CA 1
ATOM 1684 C C . GLY A 1 209 ? 1.369 19.833 11.901 1.00 54.50 209 GLY A C 1
ATOM 1685 O O . GLY A 1 209 ? 2.104 20.749 12.239 1.00 54.50 209 GLY A O 1
ATOM 1686 N N . ALA A 1 210 ? 0.561 19.239 12.785 1.00 45.91 210 ALA A N 1
ATOM 1687 C CA . ALA A 1 210 ? 0.540 19.508 14.218 1.00 45.91 210 ALA A CA 1
ATOM 1688 C C . ALA A 1 210 ? 1.753 18.894 14.946 1.00 45.91 210 ALA A C 1
ATOM 1690 O O . ALA A 1 210 ? 1.674 18.572 16.124 1.00 45.91 210 ALA A O 1
ATOM 1691 N N . ALA A 1 211 ? 2.913 18.808 14.285 1.00 45.72 211 ALA A N 1
ATOM 1692 C CA . ALA A 1 211 ? 4.207 18.594 14.942 1.00 45.72 211 ALA A CA 1
ATOM 1693 C C . ALA A 1 211 ? 4.548 19.728 15.941 1.00 45.72 211 ALA A C 1
ATOM 1695 O O . ALA A 1 211 ? 5.542 19.669 16.658 1.00 45.72 211 ALA A O 1
ATOM 1696 N N . ASN A 1 212 ? 3.690 20.748 16.012 1.00 48.88 212 ASN A N 1
ATOM 1697 C CA . ASN A 1 212 ? 3.708 21.858 16.950 1.00 48.88 212 ASN A CA 1
ATOM 1698 C C . ASN A 1 212 ? 2.862 21.572 18.204 1.00 48.88 212 ASN A C 1
ATOM 1700 O O . ASN A 1 212 ? 2.883 22.381 19.131 1.00 48.88 212 ASN A O 1
ATOM 1704 N N . SER A 1 213 ? 2.091 20.474 18.257 1.00 49.16 213 SER A N 1
ATOM 1705 C CA . SER A 1 213 ? 1.452 20.063 19.505 1.00 49.16 213 SER A CA 1
ATOM 1706 C C . SER A 1 213 ? 2.539 19.481 20.395 1.00 49.16 213 SER A C 1
ATOM 1708 O O . SER A 1 213 ? 2.909 18.313 20.269 1.00 49.16 213 SER A O 1
ATOM 1710 N N . THR A 1 214 ? 3.091 20.324 21.266 1.00 53.50 214 THR A N 1
ATOM 1711 C CA . THR A 1 214 ? 3.917 19.875 22.383 1.00 53.50 214 THR A CA 1
ATOM 1712 C C . THR A 1 214 ? 3.200 18.704 23.054 1.00 53.50 214 THR A C 1
ATOM 1714 O O . THR A 1 214 ? 1.990 18.807 23.293 1.00 53.50 214 THR A O 1
ATOM 1717 N N . PRO A 1 215 ? 3.885 17.575 23.320 1.00 59.38 215 PRO A N 1
ATOM 1718 C CA . PRO A 1 215 ? 3.253 16.457 23.998 1.00 59.38 215 PRO A CA 1
ATOM 1719 C C . PRO A 1 215 ? 2.627 16.967 25.295 1.00 59.38 215 PRO A C 1
ATOM 1721 O O . PRO A 1 215 ? 3.336 17.340 26.222 1.00 59.38 215 PRO A O 1
ATOM 1724 N N . THR A 1 216 ? 1.298 17.071 25.352 1.00 60.19 216 THR A N 1
ATOM 1725 C CA . THR A 1 216 ? 0.617 17.641 26.528 1.00 60.19 216 THR A CA 1
ATOM 1726 C C . THR A 1 216 ? 0.748 16.695 27.719 1.00 60.19 216 THR A C 1
ATOM 1728 O O . THR A 1 216 ? 0.710 17.100 28.880 1.00 60.19 216 THR A O 1
ATOM 1731 N N . ASP A 1 217 ? 0.958 15.414 27.419 1.00 60.84 217 ASP A N 1
ATOM 1732 C CA . ASP A 1 217 ? 1.279 14.406 28.402 1.00 60.84 217 ASP A CA 1
ATOM 1733 C C . ASP A 1 217 ? 2.722 14.580 28.898 1.00 60.84 217 ASP A C 1
ATOM 1735 O O . ASP A 1 217 ? 3.701 14.257 28.219 1.00 60.84 217 ASP A O 1
ATOM 1739 N N . ARG A 1 218 ? 2.843 15.070 30.135 1.00 60.28 218 ARG A N 1
ATOM 1740 C CA . ARG A 1 218 ? 4.108 15.271 30.856 1.00 60.28 218 ARG A CA 1
ATOM 1741 C C . ARG A 1 218 ? 4.989 14.018 30.868 1.00 60.28 218 ARG A C 1
ATOM 1743 O O . ARG A 1 218 ? 6.210 14.137 30.919 1.00 60.28 218 ARG A O 1
ATOM 1750 N N . ARG A 1 219 ? 4.396 12.823 30.799 1.00 61.84 219 ARG A N 1
ATOM 1751 C CA . ARG A 1 219 ? 5.128 11.553 30.705 1.00 61.84 219 ARG A CA 1
ATOM 1752 C C . ARG A 1 219 ? 5.868 11.413 29.378 1.00 61.84 219 ARG A C 1
ATOM 1754 O O . ARG A 1 219 ? 6.998 10.934 29.368 1.00 61.84 219 ARG A O 1
ATOM 1761 N N . ILE A 1 220 ? 5.271 11.897 28.288 1.00 67.12 220 ILE A N 1
ATOM 1762 C CA . ILE A 1 220 ? 5.904 11.897 26.970 1.00 67.12 220 ILE A CA 1
ATOM 1763 C C . ILE A 1 220 ? 7.092 12.849 26.934 1.00 67.12 220 ILE A C 1
ATOM 1765 O O . ILE A 1 220 ? 8.166 12.469 26.476 1.00 67.12 220 ILE A O 1
ATOM 1769 N N . ILE A 1 221 ? 6.928 14.046 27.500 1.00 65.12 221 ILE A N 1
ATOM 1770 C CA . ILE A 1 221 ? 8.001 15.043 27.616 1.00 65.12 221 ILE A CA 1
ATOM 1771 C C . ILE A 1 221 ? 9.220 14.460 28.351 1.00 65.12 221 ILE A C 1
ATOM 1773 O O . ILE A 1 221 ? 10.350 14.598 27.882 1.00 65.12 221 ILE A O 1
ATOM 1777 N N . LEU A 1 222 ? 8.986 13.791 29.485 1.00 64.12 222 LEU A N 1
ATOM 1778 C CA . LEU A 1 222 ? 10.049 13.206 30.307 1.00 64.12 222 LEU A CA 1
ATOM 1779 C C . LEU A 1 222 ? 10.769 12.054 29.594 1.00 64.12 222 LEU A C 1
ATOM 1781 O O . LEU A 1 222 ? 11.992 11.965 29.655 1.00 64.12 222 LEU A O 1
ATOM 1785 N N . CYS A 1 223 ? 10.034 11.195 28.888 1.00 62.38 223 CYS A N 1
ATOM 1786 C CA . CYS A 1 223 ? 10.616 10.076 28.147 1.00 62.38 223 CYS A CA 1
ATOM 1787 C C . CYS A 1 223 ? 11.330 10.494 26.854 1.00 62.38 223 CYS A C 1
ATOM 1789 O O . CYS A 1 223 ? 12.289 9.835 26.470 1.00 62.38 223 CYS A O 1
ATOM 1791 N N . MET A 1 224 ? 10.910 11.583 26.201 1.00 65.75 224 MET A N 1
ATOM 1792 C CA . MET A 1 224 ? 11.603 12.133 25.027 1.00 65.75 224 MET A CA 1
ATOM 1793 C C . MET A 1 224 ? 12.846 12.965 25.384 1.00 65.75 224 MET A C 1
ATOM 1795 O O . MET A 1 224 ? 13.451 13.577 24.509 1.00 65.75 224 MET A O 1
ATOM 1799 N N . GLY A 1 225 ? 13.259 12.993 26.656 1.00 58.00 225 GLY A N 1
ATOM 1800 C CA . GLY A 1 225 ? 14.521 13.616 27.046 1.00 58.00 225 GLY A CA 1
ATOM 1801 C C . GLY A 1 225 ? 14.506 15.143 26.994 1.00 58.00 225 GLY A C 1
ATOM 1802 O O . GLY A 1 225 ? 15.574 15.755 27.007 1.00 58.00 225 GLY A O 1
ATOM 1803 N N . TYR A 1 226 ? 13.331 15.785 27.032 1.00 48.47 226 TYR A N 1
ATOM 1804 C CA . TYR A 1 226 ? 13.259 17.183 27.454 1.00 48.47 226 TYR A CA 1
ATOM 1805 C C . TYR A 1 226 ? 13.475 17.219 28.966 1.00 48.47 226 TYR A C 1
ATOM 1807 O O . TYR A 1 226 ? 12.559 17.439 29.759 1.00 48.47 226 TYR A O 1
ATOM 1815 N N . SER A 1 227 ? 14.727 16.968 29.354 1.00 43.75 227 SER A N 1
ATOM 1816 C CA . SER A 1 227 ? 15.298 17.452 30.591 1.00 43.75 227 SER A CA 1
ATOM 1817 C C . SER A 1 227 ? 14.893 18.912 30.666 1.00 43.75 227 SER A C 1
ATOM 1819 O O . SER A 1 227 ? 15.368 19.746 29.891 1.00 43.75 227 SER A O 1
ATOM 1821 N N . THR A 1 228 ? 13.944 19.207 31.553 1.00 43.75 228 THR A N 1
ATOM 1822 C CA . THR A 1 228 ? 13.708 20.557 32.037 1.00 43.75 228 THR A CA 1
ATOM 1823 C C . THR A 1 228 ? 15.077 21.186 32.194 1.00 43.75 228 THR A C 1
ATOM 1825 O O . THR A 1 228 ? 15.921 20.622 32.897 1.00 43.75 228 THR A O 1
ATOM 1828 N N . ARG A 1 229 ? 15.319 22.285 31.475 1.00 45.19 229 ARG A N 1
ATOM 1829 C CA . ARG A 1 229 ? 16.447 23.169 31.730 1.00 45.19 229 ARG A CA 1
ATOM 1830 C C . ARG A 1 229 ? 16.407 23.514 33.217 1.00 45.19 229 ARG A C 1
ATOM 1832 O O . ARG A 1 229 ? 15.767 24.474 33.622 1.00 45.19 229 ARG A O 1
ATOM 1839 N N . LEU A 1 230 ? 17.106 22.721 34.019 1.00 41.56 230 LEU A N 1
ATOM 1840 C CA . LEU A 1 230 ? 17.854 23.192 35.164 1.00 41.56 230 LEU A CA 1
ATOM 1841 C C . LEU A 1 230 ? 19.037 23.958 34.571 1.00 41.56 230 LEU A C 1
ATOM 1843 O O . LEU A 1 230 ? 20.166 23.485 34.567 1.00 41.56 230 LEU A O 1
ATOM 1847 N N . VAL A 1 231 ? 18.744 25.114 33.981 1.00 36.97 231 VAL A N 1
ATOM 1848 C CA . VAL A 1 231 ? 19.736 26.173 33.861 1.00 36.97 231 VAL A CA 1
ATOM 1849 C C . VAL A 1 231 ? 19.430 27.064 35.051 1.00 36.97 231 VAL A C 1
ATOM 1851 O O . VAL A 1 231 ? 18.492 27.859 35.025 1.00 36.97 231 VAL A O 1
ATOM 1854 N N . ARG A 1 232 ? 20.127 26.755 36.144 1.00 35.91 232 ARG A N 1
ATOM 1855 C CA . ARG A 1 232 ? 20.404 27.714 37.207 1.00 35.91 232 ARG A CA 1
ATOM 1856 C C . ARG A 1 232 ? 21.373 28.759 36.675 1.00 35.91 232 ARG A C 1
ATOM 1858 O O . ARG A 1 232 ? 22.206 28.375 35.823 1.00 35.91 232 ARG A O 1
#

InterPro domains:
  IPR005162 Retrotransposon-derived protein PEG10, N-terminal capsid-like domain [PF03732] (135-208)

Foldseek 3Di:
DDDDDDPPDPPPVVVVVVVVVVVVVVVVVVVVVVVVVVVVVVVVVVDDPPDDDDDDDDDDDDDDDDDDDPPPVVVVVVVVVVVLVVLLVQLVVLVQQAAADDQPLVSLVSNVVRLVVSCVVSVPPFQSSLVSSLVRYHHPRVVVVVVCCVVPNGDRGDVSSVVVSCVRHVNPVNLVVLLVCLVPQDADPPHDPVRSVVSNVVSVVSVPPVPVPDPPPPSVCVVVPVPPPPPD